Protein AF-A0A0W8CLT5-F1 (afdb_monomer)

Solvent-accessible surface area (backbone atoms only — not comparable to full-atom values): 17948 Å² total; per-residue (Å²): 133,85,83,78,77,94,71,88,62,72,90,51,46,68,54,55,52,51,50,53,52,49,51,52,48,50,53,49,52,50,53,49,50,51,52,64,56,44,54,63,52,51,56,50,49,54,52,50,51,54,52,50,53,52,51,52,51,53,52,53,51,52,52,52,49,52,54,52,50,54,55,49,52,54,52,51,50,55,51,52,52,54,51,48,55,52,49,54,52,50,53,50,51,50,52,52,51,52,52,52,51,51,55,51,47,56,50,49,56,53,50,52,56,47,52,54,52,52,49,52,53,49,52,53,52,51,51,53,49,53,50,51,54,50,53,50,50,55,50,50,52,36,57,75,69,68,62,75,55,54,74,66,60,46,50,49,54,50,52,51,50,52,52,49,52,52,49,52,52,26,53,51,38,42,54,51,32,34,65,70,71,68,48,53,72,66,59,53,50,49,51,54,52,17,57,73,65,75,72,50,69,69,83,78,68,77,61,54,73,65,57,46,53,36,53,53,48,43,48,73,74,53,56,92,57,79,51,68,64,62,46,44,44,52,53,21,48,39,34,50,49,57,65,64,76,49,83,85,77,86,81,82,90,82,89,83,86,90,80,86,85,77,79,90,75,81,81,78,83,85,82,86,80,87,81,85,78,80,79,77,85,88,83,89,82,91,87,86,82,86,85,76,85,79,88,74,90,130

Mean predicted aligned error: 20.51 Å

Organism: Phytophthora nicotianae (NCBI:txid4792)

Sequence (298 aa):
MAVQPLSDTLPDLPHAVGELTAQLKISREEAAAAKRLLVPVQLRVESLETLLNKSTAEVNELQAEIKRLKSANVRIGSLLEKSKESMDVQTENLRLAMNYAEQKHDIIDALDKQIEKEREVFKTTVSANTENTRKLHDLLLKATQGTWVDADTAALIADLKDSNLRLLRTNRALRGFVSFAGMDPNTLALAIQGLRAAEVDLSSLGLDQDTFLALQRFQQEAGDQEDPFALAEALAKTAQQVQSSTPKRSRHGSDDGNSEDSSEEKAPVPSGRGPRYQCSDDFFPRGSPRLRIVSSGW

Foldseek 3Di:
DDPDDPPDCVVCVVVVVVVVVVVVVVVVVVVVVVVVVVVVVVVVVVVVVVVVVVVVVVVVVVVVVVVVVVVVVVVVVVVVVVVVVVVVVVVVVVVVVVVVVVVVVVVVVVVVVVVVVVVVVVVVVVVVVVVVVVVVVVVVVCVVVVVPQPPVSVVVVVVVVVLVVLVVLLVVLVVVLCVVQVPDPVLVVVLLVCLQVVNDDLVVSPGDPLLSVLSVVLSVVCPPPPDPSVNSVSVSVSSVCSVPVDDDDDDDDDDDDPDDDDDPDDDDDDDDDDDDDDDDDDDDDDDDDDDDDDDDDD

Secondary structure (DSSP, 8-state):
-------SSTTTHHHHHHHHHHHHHHHHHHHHHHHHHHHHHHHHHHHHHHHHHHHHHHHHHHHHHHHHHHHHHHHHHHHHHHHHHHHHHHHHHHHHHHHHHHHHHHHHHHHHHHHHHHHHHHHHHHHHHHHHHHHHHHHHHHHHTT--S-HHHHHHHHHHHHHHHHHHHHHHHHHHHHHHHT--HHHHHHHHHHHHHT-S-GGGG---HHHHHHHHHHHHHSTT---HHHHHHHHHHHHHHHHHSS--------------------PPP-----------S-----------------

Structure (mmCIF, N/CA/C/O backbone):
data_AF-A0A0W8CLT5-F1
#
_entry.id   AF-A0A0W8CLT5-F1
#
loop_
_atom_site.group_PDB
_atom_site.id
_atom_site.type_symbol
_atom_site.label_atom_id
_atom_site.label_alt_id
_atom_site.label_comp_id
_atom_site.label_asym_id
_atom_site.label_entity_id
_atom_site.label_seq_id
_atom_site.pdbx_PDB_ins_code
_atom_site.Cartn_x
_atom_site.Cartn_y
_atom_site.Cartn_z
_atom_site.occupancy
_atom_site.B_iso_or_equiv
_atom_site.auth_seq_id
_atom_site.auth_comp_id
_atom_site.auth_asym_id
_atom_site.auth_atom_id
_atom_site.pdbx_PDB_model_num
ATOM 1 N N . MET A 1 1 ? -77.773 -38.566 129.757 1.00 38.84 1 MET A N 1
ATOM 2 C CA . MET A 1 1 ? -76.480 -38.668 129.055 1.00 38.84 1 MET A CA 1
ATOM 3 C C . MET A 1 1 ? -76.233 -37.362 128.325 1.00 38.84 1 MET A C 1
ATOM 5 O O . MET A 1 1 ? -77.119 -36.898 127.626 1.00 38.84 1 MET A O 1
ATOM 9 N N . ALA A 1 2 ? -75.077 -36.777 128.634 1.00 44.53 2 ALA A N 1
ATOM 10 C CA . ALA A 1 2 ? -74.400 -35.602 128.088 1.00 44.53 2 ALA A CA 1
ATOM 11 C C . ALA A 1 2 ? -75.062 -34.853 126.913 1.00 44.53 2 ALA A C 1
ATOM 13 O O . ALA A 1 2 ? -74.819 -35.149 125.748 1.00 44.53 2 ALA A O 1
ATOM 14 N N . VAL A 1 3 ? -75.802 -33.798 127.254 1.00 43.38 3 VAL A N 1
ATOM 15 C CA . VAL A 1 3 ? -75.926 -32.605 126.411 1.00 43.38 3 VAL A CA 1
ATOM 16 C C . VAL A 1 3 ? -74.605 -31.851 126.571 1.00 43.38 3 VAL A C 1
ATOM 18 O O . VAL A 1 3 ? -74.349 -31.289 127.633 1.00 43.38 3 VAL A O 1
ATOM 21 N N . GLN A 1 4 ? -73.726 -31.921 125.570 1.00 44.50 4 GLN A N 1
ATOM 22 C CA . GLN A 1 4 ? -72.541 -31.064 125.508 1.00 44.50 4 GLN A CA 1
ATOM 23 C C . GLN A 1 4 ? -73.000 -29.633 125.200 1.00 44.50 4 GLN A C 1
ATOM 25 O O . GLN A 1 4 ? -73.647 -29.424 124.170 1.00 44.50 4 GLN A O 1
ATOM 30 N N . PRO A 1 5 ? -72.705 -28.645 126.059 1.00 45.09 5 PRO A N 1
ATOM 31 C CA . PRO A 1 5 ? -73.000 -27.263 125.743 1.00 45.09 5 PRO A CA 1
ATOM 32 C C . PRO A 1 5 ? -71.960 -26.769 124.730 1.00 45.09 5 PRO A C 1
ATOM 34 O O . PRO A 1 5 ? -70.759 -26.777 124.987 1.00 45.09 5 PRO A O 1
ATOM 37 N N . LEU A 1 6 ? -72.424 -26.324 123.563 1.00 49.97 6 LEU A N 1
ATOM 38 C CA . LEU A 1 6 ? -71.680 -25.427 122.678 1.00 49.97 6 LEU A CA 1
ATOM 39 C C . LEU A 1 6 ? -71.522 -24.084 123.409 1.00 49.97 6 LEU A C 1
ATOM 41 O O . LEU A 1 6 ? -72.338 -23.182 123.226 1.00 49.97 6 LEU A O 1
ATOM 45 N N . SER A 1 7 ? -70.571 -23.961 124.336 1.00 50.84 7 SER A N 1
ATOM 46 C CA . SER A 1 7 ? -70.452 -22.737 125.149 1.00 50.84 7 SER A CA 1
ATOM 47 C C . SER A 1 7 ? -69.037 -22.326 125.553 1.00 50.84 7 SER A C 1
ATOM 49 O O . SER A 1 7 ? -68.920 -21.496 126.440 1.00 50.84 7 SER A O 1
ATOM 51 N N . ASP A 1 8 ? -67.988 -22.770 124.851 1.00 46.38 8 ASP A N 1
ATOM 52 C CA . ASP A 1 8 ? -66.608 -22.342 125.168 1.00 46.38 8 ASP A CA 1
ATOM 53 C C . ASP A 1 8 ? -65.879 -21.573 124.040 1.00 46.38 8 ASP A C 1
ATOM 55 O O . ASP A 1 8 ? -64.691 -21.302 124.151 1.00 46.38 8 ASP A O 1
ATOM 59 N N . THR A 1 9 ? -66.566 -21.142 122.972 1.00 52.22 9 THR A N 1
ATOM 60 C CA . THR A 1 9 ? -65.990 -20.246 121.930 1.00 52.22 9 THR A CA 1
ATOM 61 C C . THR A 1 9 ? -66.778 -18.951 121.694 1.00 52.22 9 THR A C 1
ATOM 63 O O . THR A 1 9 ? -66.475 -18.184 120.782 1.00 52.22 9 THR A O 1
ATOM 66 N N . LEU A 1 10 ? -67.787 -18.662 122.521 1.00 52.16 10 LEU A N 1
ATOM 67 C CA . LEU A 1 10 ? -68.629 -17.465 122.388 1.00 52.16 10 LEU A CA 1
ATOM 68 C C . LEU A 1 10 ? -68.035 -16.149 122.945 1.00 52.16 10 LEU A C 1
ATOM 70 O O . LEU A 1 10 ? -68.394 -15.105 122.398 1.00 52.16 10 LEU A O 1
ATOM 74 N N . PRO A 1 11 ? -67.123 -16.128 123.942 1.00 54.78 11 PRO A N 1
ATOM 75 C CA . PRO A 1 11 ? -66.469 -14.882 124.362 1.00 54.78 11 PRO A CA 1
ATOM 76 C C . PRO A 1 11 ? -65.419 -14.361 123.362 1.00 54.78 11 PRO A C 1
ATOM 78 O O . PRO A 1 11 ? -65.174 -13.159 123.323 1.00 54.78 11 PRO A O 1
ATOM 81 N N . ASP A 1 12 ? -64.840 -15.242 122.535 1.00 57.06 12 ASP A N 1
ATOM 82 C CA . ASP A 1 12 ? -63.721 -14.939 121.617 1.00 57.06 12 ASP A CA 1
ATOM 83 C C . ASP A 1 12 ? -64.140 -14.717 120.153 1.00 57.06 12 ASP A C 1
ATOM 85 O O . ASP A 1 12 ? -63.357 -14.245 119.325 1.00 57.06 12 ASP A O 1
ATOM 89 N N . LEU A 1 13 ? -65.400 -15.004 119.817 1.00 67.00 13 LEU A N 1
ATOM 90 C CA . LEU A 1 13 ? -65.959 -14.803 118.478 1.00 67.00 13 LEU A CA 1
ATOM 91 C C . LEU A 1 13 ? -65.837 -13.349 117.961 1.00 67.00 13 LEU A C 1
ATOM 93 O O . LEU A 1 13 ? -65.496 -13.171 116.788 1.00 67.00 13 LEU A O 1
ATOM 97 N N . PRO A 1 14 ? -66.049 -12.295 118.781 1.00 74.50 14 PRO A N 1
ATOM 98 C CA . PRO A 1 14 ? -65.841 -10.915 118.339 1.00 74.50 14 PRO A CA 1
ATOM 99 C C . PRO A 1 14 ? -64.377 -10.629 117.980 1.00 74.50 14 PRO A C 1
ATOM 101 O O . PRO A 1 14 ? -64.109 -9.841 117.072 1.00 74.50 14 PRO A O 1
ATOM 104 N N . HIS A 1 15 ? -63.433 -11.282 118.667 1.00 75.19 15 HIS A N 1
ATOM 105 C CA . HIS A 1 15 ? -62.001 -11.109 118.442 1.00 75.19 15 HIS A CA 1
ATOM 106 C C . HIS A 1 15 ? -61.561 -11.799 117.142 1.00 75.19 15 HIS A C 1
ATOM 108 O O . HIS A 1 15 ? -60.958 -11.155 116.285 1.00 75.19 15 HIS A O 1
ATOM 114 N N . ALA A 1 16 ? -61.983 -13.050 116.924 1.00 77.56 16 ALA A N 1
ATOM 115 C CA . ALA A 1 16 ? -61.702 -13.806 115.700 1.00 77.56 16 ALA A CA 1
ATOM 116 C C . ALA A 1 16 ? -62.319 -13.168 114.437 1.00 77.56 16 ALA A C 1
ATOM 118 O O . ALA A 1 16 ? -61.687 -13.128 113.380 1.00 77.56 16 ALA A O 1
ATOM 119 N N . VAL A 1 17 ? -63.539 -12.620 114.528 1.00 81.19 17 VAL A N 1
ATOM 120 C CA . VAL A 1 17 ? -64.164 -11.869 113.421 1.00 81.19 17 VAL A CA 1
ATOM 121 C C . VAL A 1 17 ? -63.414 -10.560 113.151 1.00 81.19 17 VAL A C 1
ATOM 123 O O . VAL A 1 17 ? -63.219 -10.200 111.988 1.00 81.19 17 VAL A O 1
ATOM 126 N N . GLY A 1 18 ? -62.954 -9.862 114.194 1.00 82.19 18 GLY A N 1
ATOM 127 C CA . GLY A 1 18 ? -62.111 -8.670 114.061 1.00 82.19 18 GLY A CA 1
ATOM 128 C C . GLY A 1 18 ? -60.779 -8.964 113.363 1.00 82.19 18 GLY A C 1
ATOM 129 O O . GLY A 1 18 ? -60.379 -8.226 112.460 1.00 82.19 18 GLY A O 1
ATOM 130 N N . GLU A 1 19 ? -60.139 -10.079 113.710 1.00 83.94 19 GLU A N 1
ATOM 131 C CA . GLU A 1 19 ? -58.877 -10.526 113.118 1.00 83.94 19 GLU A CA 1
ATOM 132 C C . GLU A 1 19 ? -59.037 -10.968 111.655 1.00 83.94 19 GLU A C 1
ATOM 134 O O . GLU A 1 19 ? -58.302 -10.494 110.788 1.00 83.94 19 GLU A O 1
ATOM 139 N N . LEU A 1 20 ? -60.055 -11.775 111.334 1.00 85.25 20 LEU A N 1
ATOM 140 C CA . LEU A 1 20 ? -60.381 -12.141 109.948 1.00 85.25 20 LEU A CA 1
ATOM 141 C C . LEU A 1 20 ? -60.735 -10.914 109.097 1.00 85.25 20 LEU A C 1
ATOM 143 O O . LEU A 1 20 ? -60.366 -10.840 107.924 1.00 85.25 20 LEU A O 1
ATOM 147 N N . THR A 1 21 ? -61.405 -9.918 109.680 1.00 86.12 21 THR A N 1
ATOM 148 C CA . THR A 1 21 ? -61.707 -8.650 108.998 1.00 86.12 21 THR A CA 1
ATOM 149 C C . THR A 1 21 ? -60.432 -7.848 108.724 1.00 86.12 21 THR A C 1
ATOM 151 O O . THR A 1 21 ? -60.290 -7.274 107.641 1.00 86.12 21 THR A O 1
ATOM 154 N N . ALA A 1 22 ? -59.480 -7.833 109.661 1.00 86.25 22 ALA A N 1
ATOM 155 C CA . ALA A 1 22 ? -58.175 -7.209 109.467 1.00 86.25 22 ALA A CA 1
ATOM 156 C C . ALA A 1 22 ? -57.346 -7.937 108.395 1.00 86.25 22 ALA A C 1
ATOM 158 O O . ALA A 1 22 ? -56.808 -7.278 107.507 1.00 86.25 22 ALA A O 1
ATOM 159 N N . GLN A 1 23 ? -57.314 -9.273 108.399 1.00 87.69 23 GLN A N 1
ATOM 160 C CA . GLN A 1 23 ? -56.639 -10.078 107.372 1.00 87.69 23 GLN A CA 1
ATOM 161 C C . GLN A 1 23 ? -57.263 -9.888 105.986 1.00 87.69 23 GLN A C 1
ATOM 163 O O . GLN A 1 23 ? -56.543 -9.716 105.005 1.00 87.69 23 GLN A O 1
ATOM 168 N N . LEU A 1 24 ? -58.596 -9.838 105.888 1.00 89.88 24 LEU A N 1
ATOM 169 C CA . LEU A 1 24 ? -59.293 -9.535 104.634 1.00 89.88 24 LEU A CA 1
ATOM 170 C C . LEU A 1 24 ? -58.940 -8.128 104.127 1.00 89.88 24 LEU A C 1
ATOM 172 O O . LEU A 1 24 ? -58.798 -7.916 102.922 1.00 89.88 24 LEU A O 1
ATOM 176 N N . LYS A 1 25 ? -58.798 -7.158 105.038 1.00 91.06 25 LYS A N 1
ATOM 177 C CA . LYS A 1 25 ? -58.403 -5.786 104.705 1.00 91.06 25 LYS A CA 1
ATOM 178 C C . LYS A 1 25 ? -56.952 -5.726 104.223 1.00 91.06 25 LYS A C 1
ATOM 180 O O . LYS A 1 25 ? -56.718 -5.136 103.176 1.00 91.06 25 LYS A O 1
ATOM 185 N N . ILE A 1 26 ? -56.026 -6.397 104.911 1.00 90.50 26 ILE A N 1
ATOM 186 C CA . ILE A 1 26 ? -54.617 -6.527 104.505 1.00 90.50 26 ILE A CA 1
ATOM 187 C C . ILE A 1 26 ? -54.517 -7.218 103.142 1.00 90.50 26 ILE A C 1
ATOM 189 O O . ILE A 1 26 ? -53.929 -6.656 102.230 1.00 90.50 26 ILE A O 1
ATOM 193 N N . SER A 1 27 ? -55.188 -8.356 102.948 1.00 87.69 27 SER A N 1
ATOM 194 C CA . SER A 1 27 ? -55.213 -9.080 101.671 1.00 87.69 27 SER A CA 1
ATOM 195 C C . SER A 1 27 ? -55.792 -8.236 100.526 1.00 87.69 27 SER A C 1
ATOM 197 O O . SER A 1 27 ? -55.284 -8.271 99.404 1.00 87.69 27 SER A O 1
ATOM 199 N N . ARG A 1 28 ? -56.824 -7.419 100.785 1.00 90.44 28 ARG A N 1
ATOM 200 C CA . ARG A 1 28 ? -57.342 -6.454 99.799 1.00 90.44 28 ARG A CA 1
ATOM 201 C C . ARG A 1 28 ? -56.341 -5.350 99.479 1.00 90.44 28 ARG A C 1
ATOM 203 O O . ARG A 1 28 ? -56.213 -4.993 98.309 1.00 90.44 28 ARG A O 1
ATOM 210 N N . GLU A 1 29 ? -55.666 -4.810 100.487 1.00 89.88 29 GLU A N 1
ATOM 211 C CA . GLU A 1 29 ? -54.642 -3.774 100.328 1.00 89.88 29 GLU A CA 1
ATOM 212 C C . GLU A 1 29 ? -53.430 -4.323 99.553 1.00 89.88 29 GLU A C 1
ATOM 214 O O . GLU A 1 29 ? -52.953 -3.680 98.621 1.00 89.88 29 GLU A O 1
ATOM 219 N N . GLU A 1 30 ? -52.997 -5.551 99.850 1.00 89.19 30 GLU A N 1
ATOM 220 C CA . GLU A 1 30 ? -51.943 -6.288 99.143 1.00 89.19 30 GLU A CA 1
ATOM 221 C C . GLU A 1 30 ? -52.338 -6.597 97.696 1.00 89.19 30 GLU A C 1
ATOM 223 O O . GLU A 1 30 ? -51.559 -6.353 96.776 1.00 89.19 30 GLU A O 1
ATOM 228 N N . ALA A 1 31 ? -53.570 -7.052 97.454 1.00 89.69 31 ALA A N 1
ATOM 229 C CA . ALA A 1 31 ? -54.083 -7.262 96.102 1.00 89.69 31 ALA A CA 1
ATOM 230 C C . ALA A 1 31 ? -54.182 -5.941 95.317 1.00 89.69 31 ALA A C 1
ATOM 232 O O . ALA A 1 31 ? -53.921 -5.908 94.111 1.00 89.69 31 ALA A O 1
ATOM 233 N N . ALA A 1 32 ? -54.532 -4.835 95.979 1.00 90.25 32 ALA A N 1
ATOM 234 C CA . ALA A 1 32 ? -54.525 -3.506 95.376 1.00 90.25 32 ALA A CA 1
ATOM 235 C C . ALA A 1 32 ? -53.093 -3.017 95.091 1.00 90.25 32 ALA A C 1
ATOM 237 O O . ALA A 1 32 ? -52.850 -2.449 94.025 1.00 90.25 32 ALA A O 1
ATOM 238 N N . ALA A 1 33 ? -52.136 -3.278 95.984 1.00 90.00 33 ALA A N 1
ATOM 239 C CA . ALA A 1 33 ? -50.720 -2.974 95.788 1.00 90.00 33 ALA A CA 1
ATOM 240 C C . ALA A 1 33 ? -50.112 -3.794 94.636 1.00 90.00 33 ALA A C 1
ATOM 242 O O . ALA A 1 33 ? -49.433 -3.231 93.778 1.00 90.00 33 ALA A O 1
ATOM 243 N N . ALA A 1 34 ? -50.436 -5.085 94.537 1.00 90.56 34 ALA A N 1
ATOM 244 C CA . ALA A 1 34 ? -50.029 -5.948 93.430 1.00 90.56 34 ALA A CA 1
ATOM 245 C C . ALA A 1 34 ? -50.596 -5.458 92.087 1.00 90.56 34 ALA A C 1
ATOM 247 O O . ALA A 1 34 ? -49.866 -5.371 91.100 1.00 90.56 34 ALA A O 1
ATOM 248 N N . LYS A 1 35 ? -51.871 -5.044 92.047 1.00 91.88 35 LYS A N 1
ATOM 249 C CA . LYS A 1 35 ? -52.471 -4.425 90.851 1.00 91.88 35 LYS A CA 1
ATOM 250 C C . LYS A 1 35 ? -51.790 -3.108 90.473 1.00 91.88 35 LYS A C 1
ATOM 252 O O . LYS A 1 35 ? -51.552 -2.873 89.291 1.00 91.88 35 LYS A O 1
ATOM 257 N N . ARG A 1 36 ? -51.441 -2.267 91.455 1.00 91.88 36 ARG A N 1
ATOM 258 C CA . ARG A 1 36 ? -50.682 -1.024 91.221 1.00 91.88 36 ARG A CA 1
ATOM 259 C C . ARG A 1 36 ? -49.287 -1.297 90.651 1.00 91.88 36 ARG A C 1
ATOM 261 O O . ARG A 1 36 ? -48.831 -0.518 89.823 1.00 91.88 36 ARG A O 1
ATOM 268 N N . LEU A 1 37 ? -48.638 -2.395 91.043 1.00 92.44 37 LEU A N 1
ATOM 269 C CA . LEU A 1 37 ? -47.343 -2.820 90.495 1.00 92.44 37 LEU A CA 1
ATOM 270 C C . LEU A 1 37 ? -47.450 -3.465 89.103 1.00 92.44 37 LEU A C 1
ATOM 272 O O . LEU A 1 37 ? -46.515 -3.351 88.313 1.00 92.44 37 LEU A O 1
ATOM 276 N N . LEU A 1 38 ? -48.576 -4.104 88.777 1.00 95.19 38 LEU A N 1
ATOM 277 C CA . LEU A 1 38 ? -48.789 -4.768 87.487 1.00 95.19 38 LEU A CA 1
ATOM 278 C C . LEU A 1 38 ? -48.925 -3.776 86.319 1.00 95.19 38 LEU A C 1
ATOM 280 O O . LEU A 1 38 ? -48.373 -4.017 85.250 1.00 95.19 38 LEU A O 1
ATOM 284 N N . VAL A 1 39 ? -49.613 -2.645 86.517 1.00 94.31 39 VAL A N 1
ATOM 285 C CA . VAL A 1 39 ? -49.875 -1.662 85.443 1.00 94.31 39 VAL A CA 1
ATOM 286 C C . VAL A 1 39 ? -48.583 -1.108 84.802 1.00 94.31 39 VAL A C 1
ATOM 288 O O . VAL A 1 39 ? -48.477 -1.143 83.576 1.00 94.31 39 VAL A O 1
ATOM 291 N N . PRO A 1 40 ? -47.559 -0.662 85.562 1.00 93.06 40 PRO A N 1
ATOM 292 C CA . PRO A 1 40 ? -46.277 -0.243 84.988 1.00 93.06 40 PRO A CA 1
ATOM 293 C C . PRO A 1 40 ? -45.534 -1.358 84.244 1.00 93.06 40 PRO A C 1
ATOM 295 O O . PRO A 1 40 ? -44.849 -1.093 83.257 1.00 93.06 40 PRO A O 1
ATOM 298 N N . VAL A 1 41 ? -45.651 -2.606 84.713 1.00 95.25 41 VAL A N 1
ATOM 299 C CA . VAL A 1 41 ? -45.041 -3.765 84.047 1.00 95.25 41 VAL A CA 1
ATOM 300 C C . VAL A 1 41 ? -45.714 -4.010 82.699 1.00 95.25 41 VAL A C 1
ATOM 302 O O . VAL A 1 41 ? -45.006 -4.183 81.712 1.00 95.25 41 VAL A O 1
ATOM 305 N N . GLN A 1 42 ? -47.047 -3.942 82.641 1.00 95.81 42 GLN A N 1
ATOM 306 C CA . GLN A 1 42 ? -47.828 -4.102 81.413 1.00 95.81 42 GLN A CA 1
ATOM 307 C C . GLN A 1 42 ? -47.419 -3.076 80.344 1.00 95.81 42 GLN A C 1
ATOM 309 O O . GLN A 1 42 ? -47.044 -3.455 79.239 1.00 95.81 42 GLN A O 1
ATOM 314 N N . LEU A 1 43 ? -47.374 -1.787 80.705 1.00 95.19 43 LEU A N 1
ATOM 315 C CA . LEU A 1 43 ? -46.965 -0.711 79.791 1.00 95.19 43 LEU A CA 1
ATOM 316 C C . LEU A 1 43 ? -45.524 -0.884 79.293 1.00 95.19 43 LEU A C 1
ATOM 318 O O . LEU A 1 43 ? -45.203 -0.560 78.148 1.00 95.19 43 LEU A O 1
ATOM 322 N N . ARG A 1 44 ? -44.631 -1.398 80.149 1.00 96.50 44 ARG A N 1
ATOM 323 C CA . ARG A 1 44 ? -43.247 -1.679 79.759 1.00 96.50 44 ARG A CA 1
ATOM 324 C C . ARG A 1 44 ? -43.157 -2.859 78.793 1.00 96.50 44 ARG A C 1
ATOM 326 O O . ARG A 1 44 ? -42.347 -2.796 77.875 1.00 96.50 44 ARG A O 1
ATOM 333 N N . VAL A 1 45 ? -43.969 -3.900 78.979 1.00 96.75 45 VAL A N 1
ATOM 334 C CA . VAL A 1 45 ? -44.062 -5.030 78.040 1.00 96.75 45 VAL A CA 1
ATOM 335 C C . VAL A 1 45 ? -44.574 -4.548 76.686 1.00 96.75 45 VAL A C 1
ATOM 337 O O . VAL A 1 45 ? -43.894 -4.774 75.693 1.00 96.75 45 VAL A O 1
ATOM 340 N N . GLU A 1 46 ? -45.673 -3.792 76.649 1.00 96.38 46 GLU A N 1
ATOM 341 C CA . GLU A 1 46 ? -46.225 -3.231 75.405 1.00 96.38 46 GLU A CA 1
ATOM 342 C C . GLU A 1 46 ? -45.195 -2.355 74.669 1.00 96.38 46 GLU A C 1
ATOM 344 O O . GLU A 1 46 ? -44.981 -2.497 73.466 1.00 96.38 46 GLU A O 1
ATOM 349 N N . SER A 1 47 ? -44.479 -1.488 75.393 1.00 96.81 47 SER A N 1
ATOM 350 C CA . SER A 1 47 ? -43.404 -0.670 74.817 1.00 96.81 47 SER A CA 1
ATOM 351 C C . SER A 1 47 ? -42.277 -1.525 74.220 1.00 96.81 47 SER A C 1
ATOM 353 O O . SER A 1 47 ? -41.863 -1.305 73.079 1.00 96.81 47 SER A O 1
ATOM 355 N N . LEU A 1 48 ? -41.813 -2.552 74.937 1.00 97.31 48 LEU A N 1
ATOM 356 C CA . LEU A 1 48 ? -40.780 -3.462 74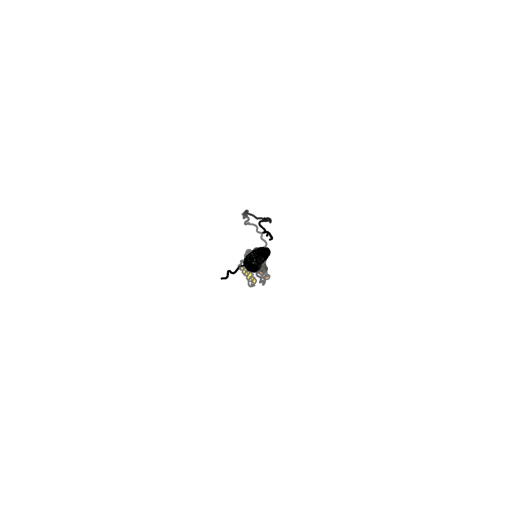.436 1.00 97.31 48 LEU A CA 1
ATOM 357 C C . LEU A 1 48 ? -41.258 -4.286 73.234 1.00 97.31 48 LEU A C 1
ATOM 359 O O . LEU A 1 48 ? -40.486 -4.478 72.298 1.00 97.31 48 LEU A O 1
ATOM 363 N N . GLU A 1 49 ? -42.517 -4.720 73.215 1.00 97.12 49 GLU A N 1
ATOM 364 C CA . GLU A 1 49 ? -43.120 -5.406 72.069 1.00 97.12 49 GLU A CA 1
ATOM 365 C C . GLU A 1 49 ? -43.150 -4.503 70.832 1.00 97.12 49 GLU A C 1
ATOM 367 O O . GLU A 1 49 ? -42.772 -4.937 69.742 1.00 97.12 49 GLU A O 1
ATOM 372 N N . THR A 1 50 ? -43.516 -3.224 70.979 1.00 96.88 50 THR A N 1
ATOM 373 C CA . THR A 1 50 ? -43.482 -2.280 69.846 1.00 96.88 50 THR A CA 1
ATOM 374 C C . THR A 1 50 ? -42.065 -2.072 69.307 1.00 96.88 50 THR A C 1
ATOM 376 O O . THR A 1 50 ? -41.869 -2.071 68.089 1.00 96.88 50 THR A O 1
ATOM 379 N N . LEU A 1 51 ? -41.063 -1.961 70.188 1.00 97.75 51 LEU A N 1
ATOM 380 C CA . LEU A 1 51 ? -39.656 -1.849 69.795 1.00 97.75 51 LEU A CA 1
ATOM 381 C C . LEU A 1 51 ? -39.153 -3.120 69.105 1.00 97.75 51 LEU A C 1
ATOM 383 O O . LEU A 1 51 ? -38.475 -3.028 68.081 1.00 97.75 51 LEU A O 1
ATOM 387 N N . LEU A 1 52 ? -39.515 -4.296 69.622 1.00 97.88 52 LEU A N 1
ATOM 388 C CA . LEU A 1 52 ? -39.169 -5.584 69.028 1.00 97.88 52 LEU A CA 1
ATOM 389 C C . LEU A 1 52 ? -39.767 -5.724 67.624 1.00 97.88 52 LEU A C 1
ATOM 391 O O . LEU A 1 52 ? -39.062 -6.111 66.691 1.00 97.88 52 LEU A O 1
ATOM 395 N N . ASN A 1 53 ? -41.040 -5.363 67.455 1.00 97.56 53 ASN A N 1
ATOM 396 C CA . ASN A 1 53 ? -41.719 -5.402 66.161 1.00 97.56 53 ASN A CA 1
ATOM 397 C C . ASN A 1 53 ? -41.053 -4.460 65.152 1.00 97.56 53 ASN A C 1
ATOM 399 O O . ASN A 1 53 ? -40.793 -4.858 64.015 1.00 97.56 53 ASN A O 1
ATOM 403 N N . LYS A 1 54 ? -40.713 -3.236 65.577 1.00 98.00 54 LYS A N 1
ATOM 404 C CA . LYS A 1 54 ? -40.002 -2.269 64.734 1.00 98.00 54 LYS A CA 1
ATOM 405 C C . LYS A 1 54 ? -38.619 -2.783 64.325 1.00 98.00 54 LYS A C 1
ATOM 407 O O . LYS A 1 54 ? -38.301 -2.788 63.140 1.00 98.00 54 LYS A O 1
ATOM 412 N N . SER A 1 55 ? -37.834 -3.277 65.281 1.00 97.75 55 SER A N 1
ATOM 413 C CA . SER A 1 55 ? -36.503 -3.833 65.009 1.00 97.75 55 SER A CA 1
ATOM 414 C C . SER A 1 55 ? -36.569 -5.049 64.078 1.00 97.75 55 SER A C 1
ATOM 416 O O . SER A 1 55 ? -35.763 -5.170 63.159 1.00 97.75 55 SER A O 1
ATOM 418 N N . THR A 1 56 ? -37.573 -5.913 64.243 1.00 98.25 56 THR A N 1
ATOM 419 C CA . THR A 1 56 ? -37.791 -7.070 63.360 1.00 98.25 56 THR A CA 1
ATOM 420 C C . THR A 1 56 ? -38.109 -6.633 61.927 1.00 98.25 56 THR A C 1
ATOM 422 O O . THR A 1 56 ? -37.600 -7.226 60.974 1.00 98.25 56 THR A O 1
ATOM 425 N N . ALA A 1 57 ? -38.914 -5.581 61.751 1.00 98.00 57 ALA A N 1
ATOM 426 C CA . ALA A 1 57 ? -39.202 -5.019 60.433 1.00 98.00 57 ALA A CA 1
ATOM 427 C C . ALA A 1 57 ? -37.941 -4.440 59.763 1.00 98.00 57 ALA A C 1
ATOM 429 O O . ALA A 1 57 ? -37.674 -4.763 58.606 1.00 98.00 57 ALA A O 1
ATOM 430 N N . GLU A 1 58 ? -37.131 -3.672 60.501 1.00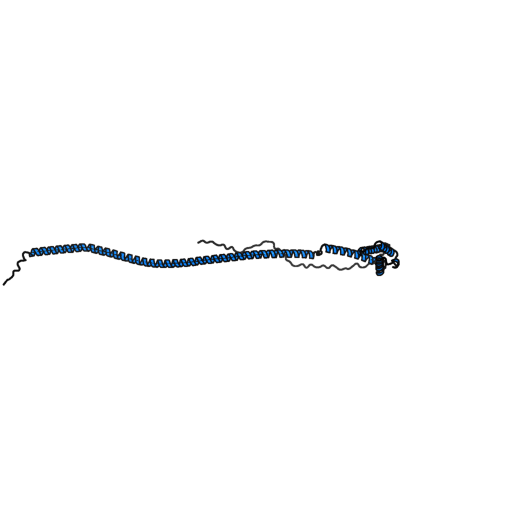 98.25 58 GLU A N 1
ATOM 431 C CA . GLU A 1 58 ? -35.862 -3.112 60.008 1.00 98.25 58 GLU A CA 1
ATOM 432 C C . GLU A 1 58 ? -34.873 -4.215 59.588 1.00 98.25 58 GLU A C 1
ATOM 434 O O . GLU A 1 58 ? -34.254 -4.131 58.527 1.00 98.25 58 GLU A O 1
ATOM 439 N N . VAL A 1 59 ? -34.761 -5.297 60.370 1.00 98.31 59 VAL A N 1
ATOM 440 C CA . VAL A 1 59 ? -33.919 -6.454 60.017 1.00 98.31 59 VAL A CA 1
ATOM 441 C C . VAL A 1 59 ? -34.383 -7.101 58.712 1.00 98.31 59 VAL A C 1
ATOM 443 O O . VAL A 1 59 ? -33.554 -7.415 57.857 1.00 98.31 59 VAL A O 1
ATOM 446 N N . ASN A 1 60 ? -35.693 -7.274 58.524 1.00 98.19 60 ASN A N 1
ATOM 447 C CA . ASN A 1 60 ? -36.241 -7.858 57.300 1.00 98.19 60 ASN A CA 1
ATOM 448 C C . ASN A 1 60 ? -35.978 -6.975 56.069 1.00 98.19 60 ASN A C 1
ATOM 450 O O . ASN A 1 60 ? -35.630 -7.495 55.005 1.00 98.19 60 ASN A O 1
ATOM 454 N N . GLU A 1 61 ? -36.100 -5.654 56.212 1.00 98.25 61 GLU A N 1
ATOM 455 C CA . GLU A 1 61 ? -35.798 -4.692 55.148 1.00 98.25 61 GLU A CA 1
ATOM 456 C C . GLU A 1 61 ? -34.311 -4.720 54.774 1.00 98.25 61 GLU A C 1
ATOM 458 O O . GLU A 1 61 ? -33.969 -4.899 53.601 1.00 98.25 61 GLU A O 1
ATOM 463 N N . LEU A 1 62 ? -33.415 -4.668 55.765 1.00 98.44 62 LEU A N 1
ATOM 464 C CA . LEU A 1 62 ? -31.972 -4.799 55.543 1.00 98.44 62 LEU A CA 1
ATOM 465 C C . LEU A 1 62 ? -31.620 -6.132 54.877 1.00 98.44 62 LEU A C 1
ATOM 467 O O . LEU A 1 62 ? -30.760 -6.192 53.997 1.00 98.44 62 LEU A O 1
ATOM 471 N N . GLN A 1 63 ? -32.298 -7.216 55.246 1.00 98.62 63 GLN A N 1
ATOM 472 C CA . GLN A 1 63 ? -32.067 -8.524 54.646 1.00 98.62 63 GLN A CA 1
ATOM 473 C C . GLN A 1 63 ? -32.533 -8.582 53.182 1.00 98.62 63 GLN A C 1
ATOM 475 O O . GLN A 1 63 ? -31.878 -9.230 52.356 1.00 98.62 63 GLN A O 1
ATOM 480 N N . ALA A 1 64 ? -33.628 -7.901 52.835 1.00 98.19 64 ALA A N 1
ATOM 481 C CA . ALA A 1 64 ? -34.067 -7.739 51.451 1.00 98.19 64 ALA A CA 1
ATOM 482 C C . ALA A 1 64 ? -33.065 -6.898 50.644 1.00 98.19 64 ALA A C 1
ATOM 484 O O . ALA A 1 64 ? -32.684 -7.288 49.535 1.00 98.19 64 ALA A O 1
ATOM 485 N N . GLU A 1 65 ? -32.559 -5.814 51.229 1.00 98.44 65 GLU A N 1
ATOM 486 C CA . GLU A 1 65 ? -31.572 -4.944 50.594 1.00 98.44 65 GLU A CA 1
ATOM 487 C C . GLU A 1 65 ? -30.235 -5.664 50.366 1.00 98.44 65 GLU A C 1
ATOM 489 O O . GLU A 1 65 ? -29.680 -5.608 49.271 1.00 98.44 65 GLU A O 1
ATOM 494 N N . ILE A 1 66 ? -29.761 -6.467 51.325 1.00 98.44 66 ILE A N 1
ATOM 495 C CA . ILE A 1 66 ? -28.571 -7.316 51.149 1.00 98.44 66 ILE A CA 1
ATOM 496 C C . ILE A 1 66 ? -28.752 -8.289 49.977 1.00 98.44 66 ILE A C 1
ATOM 498 O O . ILE A 1 66 ? -27.825 -8.487 49.188 1.00 98.44 66 ILE A O 1
ATOM 502 N N . LYS A 1 67 ? -29.931 -8.909 49.833 1.00 98.44 67 LYS A N 1
ATOM 503 C CA . LYS A 1 67 ? -30.217 -9.799 48.693 1.00 98.44 67 LYS A CA 1
ATOM 504 C C . LYS A 1 67 ? -30.181 -9.026 47.373 1.00 98.44 67 LYS A C 1
ATOM 506 O O . LYS A 1 67 ? -29.570 -9.496 46.409 1.00 98.44 67 LYS A O 1
ATOM 511 N N . ARG A 1 68 ? -30.775 -7.830 47.342 1.00 98.50 68 ARG A N 1
ATOM 512 C CA . ARG A 1 68 ? -30.764 -6.940 46.174 1.00 98.50 68 ARG A CA 1
ATOM 513 C C . ARG A 1 68 ? -29.334 -6.551 45.792 1.00 98.50 68 ARG A C 1
ATOM 515 O O . ARG A 1 68 ? -28.950 -6.754 44.640 1.00 98.50 68 ARG A O 1
ATOM 522 N N . LEU A 1 69 ? -28.526 -6.096 46.748 1.00 98.44 69 LEU A N 1
ATOM 523 C CA . LEU A 1 69 ? -27.126 -5.711 46.540 1.00 98.44 69 LEU A CA 1
ATOM 524 C C . LEU A 1 69 ? -26.261 -6.883 46.069 1.00 98.44 69 LEU A C 1
ATOM 526 O O . LEU A 1 69 ? -25.487 -6.728 45.127 1.00 98.44 69 LEU A O 1
ATOM 530 N N . LYS A 1 70 ? -26.437 -8.083 46.636 1.00 98.62 70 LYS A N 1
ATOM 531 C CA . LYS A 1 70 ? -25.750 -9.293 46.151 1.00 98.62 70 LYS A CA 1
ATOM 532 C C . LYS A 1 70 ? -26.066 -9.570 44.683 1.00 98.62 70 LYS A C 1
ATOM 534 O O . LYS A 1 70 ? -25.154 -9.830 43.903 1.00 98.62 70 LYS A O 1
ATOM 539 N N . SER A 1 71 ? -27.337 -9.471 44.289 1.00 98.25 71 SER A N 1
ATOM 540 C CA . SER A 1 71 ? -27.732 -9.667 42.889 1.00 98.25 71 SER A CA 1
ATOM 541 C C . SER A 1 71 ? -27.155 -8.593 41.957 1.00 98.25 71 SER A C 1
ATOM 543 O O . SER A 1 71 ? -26.723 -8.905 40.848 1.00 98.25 71 SER A O 1
ATOM 545 N N . ALA A 1 72 ? -27.087 -7.339 42.418 1.00 98.44 72 ALA A N 1
ATOM 546 C CA . ALA A 1 72 ? -26.488 -6.239 41.671 1.00 98.44 72 ALA A CA 1
ATOM 547 C C . ALA A 1 72 ? -24.978 -6.441 41.480 1.00 98.44 72 ALA A C 1
ATOM 549 O O . ALA A 1 72 ? -24.490 -6.285 40.364 1.00 98.44 72 ALA A O 1
ATOM 550 N N . ASN A 1 73 ? -24.258 -6.883 42.516 1.00 98.56 73 ASN A N 1
ATOM 551 C CA . ASN A 1 73 ? -22.826 -7.180 42.425 1.00 98.56 73 ASN A CA 1
ATOM 552 C C . ASN A 1 73 ? -22.518 -8.270 41.393 1.00 98.56 73 ASN A C 1
ATOM 554 O O . ASN A 1 73 ? -21.572 -8.125 40.624 1.00 98.56 73 ASN A O 1
ATOM 558 N N . VAL A 1 74 ? -23.334 -9.327 41.317 1.00 98.56 74 VAL A N 1
ATOM 559 C CA . VAL A 1 74 ? -23.175 -10.368 40.285 1.00 98.56 74 VAL A CA 1
ATOM 560 C C . VAL A 1 74 ? -23.360 -9.785 38.880 1.00 98.56 74 VAL A C 1
ATOM 562 O O . VAL A 1 74 ? -22.569 -10.073 37.981 1.00 98.56 74 VAL A O 1
ATOM 565 N N . ARG A 1 75 ? -24.370 -8.925 38.681 1.00 98.31 75 ARG A N 1
ATOM 566 C CA . ARG A 1 75 ? -24.604 -8.259 37.386 1.00 98.31 75 ARG A CA 1
ATOM 567 C C . ARG A 1 75 ? -23.449 -7.340 36.998 1.00 98.31 75 ARG A C 1
ATOM 569 O O . ARG A 1 75 ? -23.016 -7.378 35.852 1.00 98.31 75 ARG A O 1
ATOM 576 N N . ILE A 1 76 ? -22.945 -6.548 37.944 1.00 98.56 76 ILE A N 1
ATOM 577 C CA . ILE A 1 76 ? -21.792 -5.666 37.730 1.00 98.56 76 ILE A CA 1
ATOM 578 C C . ILE A 1 76 ? -20.557 -6.494 37.363 1.00 98.56 76 ILE A C 1
ATOM 580 O O . ILE A 1 76 ? -19.895 -6.171 36.384 1.00 98.56 76 ILE A O 1
ATOM 584 N N . GLY A 1 77 ? -20.293 -7.598 38.068 1.00 98.62 77 GLY A N 1
ATOM 585 C CA . GLY A 1 77 ? -19.189 -8.504 37.737 1.00 98.62 77 GLY A CA 1
ATOM 586 C C . GLY A 1 77 ? -19.274 -9.042 36.305 1.00 98.62 77 GLY A C 1
ATOM 587 O O . GLY A 1 77 ? -18.295 -8.986 35.569 1.00 98.62 77 GLY A O 1
ATOM 588 N N . SER A 1 78 ? -20.463 -9.472 35.867 1.00 98.38 78 SER A N 1
ATOM 589 C CA . SER A 1 78 ? -20.667 -9.921 34.481 1.00 98.38 78 SER A CA 1
ATOM 590 C C . SER A 1 78 ? -20.456 -8.807 33.448 1.00 98.38 78 SER A C 1
ATOM 592 O O . SER A 1 78 ? -19.925 -9.073 32.372 1.00 98.38 78 SER A O 1
ATOM 594 N N . LEU A 1 79 ? -20.859 -7.568 33.750 1.00 98.62 79 LEU A N 1
ATOM 595 C CA . LEU A 1 79 ? -20.622 -6.422 32.867 1.00 98.62 79 LEU A CA 1
ATOM 596 C C . LEU A 1 79 ? -19.134 -6.077 32.761 1.00 98.62 79 LEU A C 1
ATOM 598 O O . LEU A 1 79 ? -18.663 -5.782 31.666 1.00 98.62 79 LEU A O 1
ATOM 602 N N . LEU A 1 80 ? -18.401 -6.140 33.875 1.00 98.50 80 LEU A N 1
ATOM 603 C CA . LEU A 1 80 ? -16.959 -5.902 33.888 1.00 98.50 80 LEU A CA 1
ATOM 604 C C . LEU A 1 80 ? -16.208 -6.951 33.065 1.00 98.50 80 LEU A C 1
ATOM 606 O O . LEU A 1 80 ? -15.340 -6.576 32.283 1.00 98.50 80 LEU A O 1
ATOM 610 N N . GLU A 1 81 ? -16.580 -8.230 33.171 1.00 98.44 81 GLU A N 1
ATOM 611 C CA . GLU A 1 81 ? -15.953 -9.285 32.365 1.00 98.44 81 GLU A CA 1
ATOM 612 C C . GLU A 1 81 ? -16.193 -9.060 30.866 1.00 98.44 81 GLU A C 1
ATOM 614 O O . GLU A 1 81 ? -15.247 -9.034 30.086 1.00 98.44 81 GLU A O 1
ATOM 619 N N . LYS A 1 82 ? -17.434 -8.756 30.464 1.00 98.44 82 LYS A N 1
ATOM 620 C CA . LYS A 1 82 ? -17.751 -8.429 29.061 1.00 98.44 82 LYS A CA 1
ATOM 621 C C . LYS A 1 82 ? -17.001 -7.197 28.559 1.00 98.44 82 LYS A C 1
ATOM 623 O O . LYS A 1 82 ? -16.572 -7.154 27.409 1.00 98.44 82 LYS A O 1
ATOM 628 N N . SER A 1 83 ? -16.856 -6.178 29.406 1.00 98.44 83 SER A N 1
ATOM 629 C CA . SER A 1 83 ? -16.086 -4.981 29.064 1.00 98.44 83 SER A CA 1
ATOM 630 C C . SER A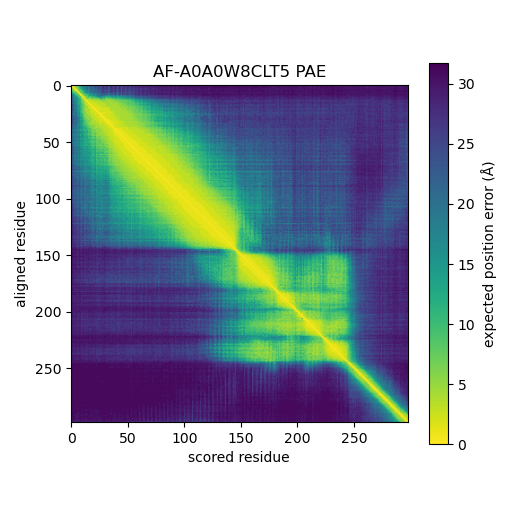 1 83 ? -14.616 -5.317 28.842 1.00 98.44 83 SER A C 1
ATOM 632 O O . SER A 1 83 ? -14.005 -4.779 27.923 1.00 98.44 83 SER A O 1
ATOM 634 N N . LYS A 1 84 ? -14.050 -6.197 29.667 1.00 98.50 84 LYS A N 1
ATOM 635 C CA . LYS A 1 84 ? -12.673 -6.664 29.534 1.00 98.50 84 LYS A CA 1
ATOM 636 C C . LYS A 1 84 ? -12.476 -7.449 28.237 1.00 98.50 84 LYS A C 1
ATOM 638 O O . LYS A 1 84 ? -11.615 -7.076 27.450 1.00 98.50 84 LYS A O 1
ATOM 643 N N . GLU A 1 85 ? -13.333 -8.431 27.963 1.00 98.31 85 GLU A N 1
ATOM 644 C CA . GLU A 1 85 ? -13.313 -9.196 26.706 1.00 98.31 85 GLU A CA 1
ATOM 645 C C . GLU A 1 85 ? -13.393 -8.271 25.479 1.00 98.31 85 GLU A C 1
ATOM 647 O O . GLU A 1 85 ? -12.637 -8.421 24.521 1.00 98.31 85 GLU A O 1
ATOM 652 N N . SER A 1 86 ? -14.272 -7.264 25.518 1.00 98.31 86 SER A N 1
ATOM 653 C CA . SER A 1 86 ? -14.396 -6.289 24.430 1.00 98.31 86 SER A CA 1
ATOM 654 C C . SER A 1 86 ? -13.140 -5.430 24.255 1.00 98.31 86 SER A C 1
ATOM 656 O O . SER A 1 86 ? -12.776 -5.124 23.118 1.00 98.31 86 SER A O 1
ATOM 658 N N . MET A 1 87 ? -12.489 -5.015 25.344 1.00 98.44 87 MET A N 1
ATOM 659 C CA . MET A 1 87 ? -11.236 -4.254 25.274 1.00 98.44 87 MET A CA 1
ATOM 660 C C . MET A 1 87 ? -10.088 -5.103 24.723 1.00 98.44 87 MET A C 1
ATOM 662 O O . MET A 1 87 ? -9.295 -4.600 23.926 1.00 98.44 87 MET A O 1
ATOM 666 N N . ASP A 1 88 ? -10.016 -6.381 25.093 1.00 98.50 88 ASP A N 1
ATOM 667 C CA . ASP A 1 88 ? -8.998 -7.304 24.585 1.00 98.50 88 ASP A CA 1
ATOM 668 C C . ASP A 1 88 ? -9.150 -7.488 23.064 1.00 98.50 88 ASP A C 1
ATOM 670 O O . ASP A 1 88 ? -8.181 -7.343 22.315 1.00 98.50 88 ASP A O 1
ATOM 674 N N . VAL A 1 89 ? -10.385 -7.681 22.579 1.00 98.56 89 VAL A N 1
ATOM 675 C CA . VAL A 1 89 ? -10.691 -7.735 21.136 1.00 98.56 89 VAL A CA 1
ATOM 676 C C . VAL A 1 89 ? -10.328 -6.423 20.433 1.00 98.56 89 VAL A C 1
ATOM 678 O O . VAL A 1 89 ? -9.752 -6.441 19.345 1.00 98.56 89 VAL A O 1
ATOM 681 N N . GLN A 1 90 ? -10.644 -5.273 21.033 1.00 98.50 90 GLN A N 1
ATOM 682 C CA . GLN A 1 90 ? -10.307 -3.970 20.455 1.00 98.50 90 GLN A CA 1
ATOM 683 C C . GLN A 1 90 ? -8.790 -3.759 20.358 1.00 98.50 90 GLN A C 1
ATOM 685 O O . GLN A 1 90 ? -8.305 -3.248 19.347 1.00 98.50 90 GLN A O 1
ATOM 690 N N . THR A 1 91 ? -8.048 -4.175 21.382 1.00 98.56 91 THR A N 1
ATOM 691 C CA . THR A 1 91 ? -6.583 -4.091 21.421 1.00 98.56 91 THR A CA 1
ATOM 692 C C . THR A 1 91 ? -5.964 -4.936 20.313 1.00 98.56 91 THR A C 1
ATOM 694 O O . THR A 1 91 ? -5.082 -4.469 19.592 1.00 98.56 91 THR A O 1
ATOM 697 N N . GLU A 1 92 ? -6.474 -6.150 20.114 1.00 98.25 92 GLU A N 1
ATOM 698 C CA . GLU A 1 92 ? -5.993 -7.036 19.058 1.00 98.25 92 GLU A CA 1
ATOM 699 C C . GLU A 1 92 ? -6.346 -6.516 17.657 1.00 98.25 92 GLU A C 1
ATOM 701 O O . GLU A 1 92 ? -5.499 -6.514 16.763 1.00 98.25 92 GLU A O 1
ATOM 706 N N . ASN A 1 93 ? -7.554 -5.978 17.466 1.00 98.56 93 ASN A N 1
ATOM 707 C CA . ASN A 1 93 ? -7.941 -5.337 16.207 1.00 98.56 93 ASN A CA 1
ATOM 708 C C . ASN A 1 93 ? -7.033 -4.148 15.866 1.00 98.56 93 ASN A C 1
ATOM 710 O O . ASN A 1 93 ? -6.640 -3.986 14.709 1.00 98.56 93 ASN A O 1
ATOM 714 N N . LEU A 1 94 ? -6.668 -3.333 16.862 1.00 98.56 94 LEU A N 1
ATOM 715 C CA . LEU A 1 94 ? -5.721 -2.237 16.673 1.00 98.56 94 LEU A CA 1
ATOM 716 C C . LEU A 1 94 ? -4.340 -2.767 16.269 1.00 98.56 94 LEU A C 1
ATOM 718 O O . LEU A 1 94 ? -3.750 -2.264 15.313 1.00 98.56 94 LEU A O 1
ATOM 722 N N . ARG A 1 95 ? -3.853 -3.817 16.939 1.00 98.62 95 ARG A N 1
ATOM 723 C CA . ARG A 1 95 ? -2.574 -4.466 16.616 1.00 98.62 95 ARG A CA 1
ATOM 724 C C . ARG A 1 95 ? -2.544 -4.973 15.171 1.00 98.62 95 ARG A C 1
ATOM 726 O O . ARG A 1 95 ? -1.574 -4.725 14.455 1.00 98.62 95 ARG A O 1
ATOM 733 N N . LEU A 1 96 ? -3.608 -5.644 14.728 1.00 98.62 96 LEU A N 1
ATOM 734 C CA . LEU A 1 96 ? -3.742 -6.138 13.354 1.00 98.62 96 LEU A CA 1
ATOM 735 C C . LEU A 1 96 ? -3.801 -4.992 12.336 1.00 98.62 96 LEU A C 1
ATOM 737 O O . LEU A 1 96 ? -3.137 -5.061 11.303 1.00 98.62 96 LEU A O 1
ATOM 741 N N . ALA A 1 97 ? -4.545 -3.923 12.631 1.00 98.56 97 ALA A N 1
ATOM 742 C CA . ALA A 1 97 ? -4.628 -2.752 11.760 1.00 98.56 97 ALA 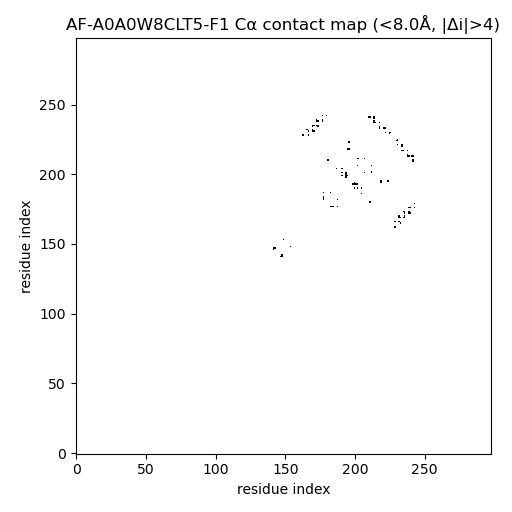A CA 1
ATOM 743 C C . ALA A 1 97 ? -3.270 -2.051 11.602 1.00 98.56 97 ALA A C 1
ATOM 745 O O . ALA A 1 97 ? -2.904 -1.667 10.490 1.00 98.56 97 ALA A O 1
ATOM 746 N N . MET A 1 98 ? -2.503 -1.928 12.689 1.00 98.38 98 MET A N 1
ATOM 747 C CA . MET A 1 98 ? -1.149 -1.368 12.656 1.00 98.38 98 MET A CA 1
ATOM 748 C C . MET A 1 98 ? -0.208 -2.222 11.804 1.00 98.38 98 MET A C 1
ATOM 750 O O . MET A 1 98 ? 0.474 -1.686 10.936 1.00 98.38 98 MET A O 1
ATOM 754 N N . ASN A 1 99 ? -0.219 -3.544 11.987 1.00 98.44 99 ASN A N 1
ATOM 755 C CA . ASN A 1 99 ? 0.626 -4.442 11.200 1.00 98.44 99 ASN A CA 1
ATOM 756 C C . ASN A 1 99 ? 0.251 -4.443 9.706 1.00 98.44 99 ASN A C 1
ATOM 758 O O . ASN A 1 99 ? 1.125 -4.453 8.842 1.00 98.44 99 ASN A O 1
ATOM 762 N N . TYR A 1 100 ? -1.043 -4.365 9.388 1.00 98.38 100 TYR A N 1
ATOM 763 C CA . TYR A 1 100 ? -1.500 -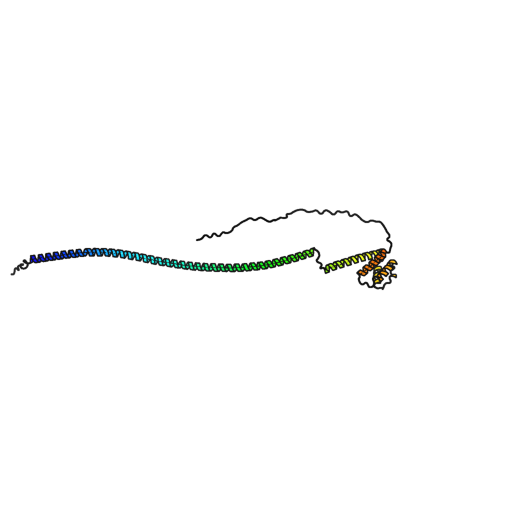4.209 8.009 1.00 98.38 100 TYR A CA 1
ATOM 764 C C . TYR A 1 100 ? -1.020 -2.889 7.391 1.00 98.38 100 TYR A C 1
ATOM 766 O O . TYR A 1 100 ? -0.576 -2.872 6.244 1.00 98.38 100 TYR A O 1
ATOM 774 N N . ALA A 1 101 ? -1.090 -1.783 8.138 1.00 98.56 101 ALA A N 1
ATOM 775 C CA . ALA A 1 101 ? -0.614 -0.484 7.672 1.00 98.56 101 ALA A CA 1
ATOM 776 C C . ALA A 1 101 ? 0.901 -0.486 7.410 1.00 98.56 101 ALA A C 1
ATOM 778 O O . ALA A 1 101 ? 1.332 0.010 6.371 1.00 98.56 101 ALA A O 1
ATOM 779 N N . GLU A 1 102 ? 1.685 -1.095 8.301 1.00 98.31 102 GLU A N 1
ATOM 780 C CA . GLU A 1 102 ? 3.132 -1.283 8.142 1.00 98.31 102 GLU A CA 1
ATOM 781 C C . GLU A 1 102 ? 3.453 -2.092 6.879 1.00 98.31 102 GLU A C 1
ATOM 783 O O . GLU A 1 102 ? 4.184 -1.621 6.011 1.00 98.31 102 GLU A O 1
ATOM 788 N N . GLN A 1 103 ? 2.788 -3.235 6.681 1.00 98.56 103 GLN A N 1
ATOM 789 C CA . GLN A 1 103 ? 2.956 -4.040 5.469 1.00 98.56 103 GLN A CA 1
ATOM 790 C C . GLN A 1 103 ? 2.614 -3.254 4.193 1.00 98.56 103 GLN A C 1
ATOM 792 O O . GLN A 1 103 ? 3.282 -3.392 3.167 1.00 98.56 103 GLN A O 1
ATOM 797 N N . LYS A 1 104 ? 1.549 -2.444 4.215 1.00 98.25 104 LYS A N 1
ATOM 798 C CA . LYS A 1 104 ? 1.200 -1.598 3.066 1.00 98.25 104 LYS A CA 1
ATOM 799 C C . LYS A 1 104 ? 2.249 -0.527 2.806 1.00 98.25 104 LYS A C 1
ATOM 801 O O . LYS A 1 104 ? 2.506 -0.246 1.638 1.00 98.25 104 LYS A O 1
ATOM 806 N N . HIS A 1 105 ? 2.855 0.027 3.849 1.00 98.62 105 HIS A N 1
ATOM 807 C CA . HIS A 1 105 ? 3.935 0.992 3.709 1.00 98.62 105 HIS A CA 1
ATOM 808 C C . HIS A 1 105 ? 5.172 0.361 3.056 1.00 98.62 105 HIS A C 1
ATOM 810 O O . HIS A 1 105 ? 5.651 0.894 2.058 1.00 98.62 105 HIS A O 1
ATOM 816 N N . ASP A 1 106 ? 5.587 -0.830 3.498 1.00 98.56 106 ASP A N 1
ATOM 817 C CA . ASP A 1 106 ? 6.718 -1.562 2.906 1.00 98.56 106 ASP A CA 1
ATOM 818 C C . ASP A 1 106 ? 6.517 -1.854 1.409 1.00 98.56 106 ASP A C 1
ATOM 820 O O . ASP A 1 106 ? 7.448 -1.756 0.605 1.00 98.56 106 ASP A O 1
ATOM 824 N N . ILE A 1 107 ? 5.287 -2.205 1.014 1.00 98.50 107 ILE A N 1
ATOM 825 C CA . ILE A 1 107 ? 4.938 -2.445 -0.393 1.00 98.50 107 ILE A CA 1
ATOM 826 C C . ILE A 1 107 ? 5.036 -1.150 -1.206 1.00 98.50 107 ILE A C 1
ATOM 828 O O . ILE A 1 107 ? 5.560 -1.179 -2.320 1.00 98.50 107 ILE A O 1
ATOM 832 N N . ILE A 1 108 ? 4.541 -0.030 -0.673 1.00 98.69 108 ILE A N 1
ATOM 833 C CA . ILE A 1 108 ? 4.631 1.278 -1.337 1.00 98.69 108 ILE A CA 1
ATOM 834 C C . ILE A 1 108 ? 6.100 1.660 -1.536 1.00 98.69 108 ILE A C 1
ATOM 836 O O . ILE A 1 108 ? 6.499 1.950 -2.660 1.00 98.69 108 ILE A O 1
ATOM 840 N N . ASP A 1 109 ? 6.925 1.538 -0.497 1.00 98.75 109 ASP A N 1
ATOM 841 C CA . ASP A 1 109 ? 8.356 1.842 -0.562 1.00 98.75 109 ASP A CA 1
ATOM 842 C C . ASP A 1 109 ? 9.099 0.968 -1.586 1.00 98.75 109 ASP A C 1
ATOM 844 O O . ASP A 1 109 ? 10.016 1.427 -2.278 1.00 98.75 109 ASP A O 1
ATOM 848 N N . ALA A 1 110 ? 8.727 -0.311 -1.694 1.00 98.69 110 ALA A N 1
ATOM 849 C CA . ALA A 1 110 ? 9.284 -1.216 -2.694 1.00 98.69 110 ALA A CA 1
ATOM 850 C C . ALA A 1 110 ? 8.884 -0.809 -4.122 1.00 98.69 110 ALA A C 1
ATOM 852 O O . ALA A 1 110 ? 9.739 -0.802 -5.015 1.00 98.69 110 ALA A O 1
ATOM 853 N N . LEU A 1 111 ? 7.616 -0.442 -4.329 1.00 98.75 111 LEU A N 1
ATOM 854 C CA . LEU A 1 111 ? 7.107 0.027 -5.619 1.00 98.75 111 LEU A CA 1
ATOM 855 C C . LEU A 1 111 ? 7.744 1.357 -6.030 1.00 98.75 111 LEU A C 1
ATOM 857 O O . LEU A 1 111 ? 8.167 1.486 -7.176 1.00 98.75 111 LEU A O 1
ATOM 861 N N . ASP A 1 112 ? 7.906 2.305 -5.109 1.00 98.75 112 ASP A N 1
ATOM 862 C CA . ASP A 1 112 ? 8.563 3.587 -5.384 1.00 98.75 112 ASP A CA 1
ATOM 863 C C . ASP A 1 112 ? 10.019 3.385 -5.826 1.00 98.75 112 ASP A C 1
ATOM 865 O O . ASP A 1 112 ? 10.465 3.956 -6.825 1.00 98.75 112 ASP A O 1
ATOM 869 N N . LYS A 1 113 ? 10.753 2.485 -5.157 1.00 98.62 113 LYS A N 1
ATOM 870 C CA . LYS A 1 113 ? 12.115 2.104 -5.571 1.00 98.62 113 LYS A CA 1
ATOM 871 C C . LYS A 1 113 ? 12.146 1.443 -6.948 1.00 98.62 113 LYS A C 1
ATOM 873 O O . LYS A 1 113 ? 13.127 1.613 -7.673 1.00 98.62 113 LYS A O 1
ATOM 878 N N . GLN A 1 114 ? 11.132 0.655 -7.304 1.00 98.69 114 GLN A N 1
ATOM 879 C CA . GLN A 1 114 ? 11.042 0.041 -8.628 1.00 98.69 114 GLN A CA 1
ATOM 880 C C . GLN A 1 114 ? 10.757 1.089 -9.708 1.00 98.69 114 GLN A C 1
ATOM 882 O O . GLN A 1 114 ? 11.456 1.112 -10.720 1.00 98.69 114 GLN A O 1
ATOM 887 N N . ILE A 1 115 ? 9.798 1.984 -9.467 1.00 98.62 115 ILE A N 1
ATOM 888 C CA . ILE A 1 115 ? 9.449 3.077 -10.380 1.00 98.62 115 ILE A CA 1
ATOM 889 C C . ILE A 1 115 ? 10.674 3.947 -10.660 1.00 98.62 115 ILE A C 1
ATOM 891 O O . ILE A 1 115 ? 10.935 4.278 -11.815 1.00 98.62 115 ILE A O 1
ATOM 895 N N . GLU A 1 116 ? 11.459 4.285 -9.638 1.00 98.62 116 GLU A N 1
ATOM 896 C CA . GLU A 1 116 ? 12.653 5.111 -9.825 1.00 98.62 116 GLU A CA 1
ATOM 897 C C . GLU A 1 116 ? 13.720 4.407 -10.679 1.00 98.62 116 GLU A C 1
ATOM 899 O O . GLU A 1 116 ? 14.296 5.005 -11.589 1.00 98.62 116 GLU A O 1
ATOM 904 N N . LYS A 1 117 ? 13.928 3.100 -10.470 1.00 98.50 117 LYS A N 1
ATOM 905 C CA . LYS A 1 117 ? 14.830 2.301 -11.315 1.00 98.50 117 LYS A CA 1
ATOM 906 C C . LYS A 1 117 ? 14.357 2.256 -12.767 1.00 98.50 117 LYS A C 1
ATOM 908 O O . LYS A 1 117 ? 15.163 2.452 -13.675 1.00 98.50 117 LYS A O 1
ATOM 913 N N . GLU A 1 118 ? 13.069 2.010 -12.996 1.00 98.56 118 GLU A N 1
ATOM 914 C CA . GLU A 1 118 ? 12.491 1.962 -14.344 1.00 98.56 118 GLU A CA 1
ATOM 915 C C . GLU A 1 118 ? 12.578 3.322 -15.048 1.00 98.56 118 GLU A C 1
ATOM 917 O O . GLU A 1 118 ? 12.903 3.380 -16.236 1.00 98.56 118 GLU A O 1
ATOM 922 N N . ARG A 1 119 ? 12.378 4.426 -14.318 1.00 98.56 119 ARG A N 1
ATOM 923 C CA . ARG A 1 119 ? 12.558 5.790 -14.837 1.00 98.56 119 ARG A CA 1
ATOM 924 C C . ARG A 1 119 ? 13.987 6.050 -15.293 1.00 98.56 119 ARG A C 1
ATOM 926 O O . ARG A 1 119 ? 14.177 6.582 -16.387 1.00 98.56 119 ARG A O 1
ATOM 933 N N . GLU A 1 120 ? 14.986 5.653 -14.511 1.00 98.56 120 GLU A N 1
ATOM 934 C CA . GLU A 1 120 ? 16.388 5.843 -14.895 1.00 98.56 120 GLU A CA 1
ATOM 935 C C . GLU A 1 120 ? 16.793 4.950 -16.084 1.00 98.56 120 GLU A C 1
ATOM 937 O O . GLU A 1 120 ? 17.478 5.408 -17.005 1.00 98.56 120 GLU A O 1
ATOM 942 N N . VAL A 1 121 ? 16.295 3.710 -16.161 1.00 98.62 121 VAL A N 1
ATOM 943 C CA . VAL A 1 121 ? 16.478 2.850 -17.349 1.00 98.62 121 VAL A CA 1
ATOM 944 C C . VAL A 1 121 ? 15.824 3.468 -18.590 1.00 98.62 121 VAL A C 1
ATOM 946 O O . VAL A 1 121 ? 16.426 3.516 -19.666 1.00 98.62 121 VAL A O 1
ATOM 949 N N . PHE A 1 122 ? 14.605 3.987 -18.459 1.00 98.62 122 PHE A N 1
ATOM 950 C CA . PHE A 1 122 ? 13.915 4.644 -19.564 1.00 98.62 122 PHE A CA 1
ATOM 951 C C . PHE A 1 122 ? 14.675 5.887 -20.037 1.00 98.62 122 PHE A C 1
ATOM 953 O O . PHE A 1 122 ? 14.945 6.038 -21.226 1.00 98.62 122 PHE A O 1
ATOM 960 N N . LYS A 1 123 ? 15.092 6.749 -19.108 1.00 98.69 123 LYS A N 1
ATOM 961 C CA . LYS A 1 123 ? 15.859 7.968 -19.388 1.00 98.69 123 LYS A CA 1
ATOM 962 C C . LYS A 1 123 ? 17.174 7.676 -20.109 1.00 98.69 123 LYS A C 1
ATOM 964 O O . LYS A 1 123 ? 17.482 8.341 -21.097 1.00 98.69 123 LYS A O 1
ATOM 969 N N . THR A 1 124 ? 17.932 6.674 -19.663 1.00 98.44 124 THR A N 1
ATOM 970 C CA . THR A 1 124 ? 19.180 6.265 -20.334 1.00 98.44 124 THR A CA 1
ATOM 971 C C . THR A 1 124 ? 18.916 5.733 -21.744 1.00 98.44 124 THR A C 1
ATOM 973 O O . THR A 1 124 ? 19.607 6.129 -22.684 1.00 98.44 124 THR A O 1
ATOM 976 N N . THR A 1 125 ? 17.867 4.926 -21.921 1.00 98.38 125 THR A N 1
ATOM 977 C CA . THR A 1 125 ? 17.459 4.390 -23.231 1.00 98.38 125 THR A CA 1
ATOM 978 C C . THR A 1 125 ? 17.025 5.496 -24.195 1.00 98.38 125 THR A C 1
ATOM 980 O O . THR A 1 125 ? 17.469 5.531 -25.344 1.00 98.38 125 THR A O 1
ATOM 983 N N . VAL A 1 126 ? 16.194 6.436 -23.737 1.00 98.62 126 VAL A N 1
ATOM 984 C CA . VAL A 1 126 ? 15.749 7.587 -24.538 1.00 98.62 126 VAL A CA 1
ATOM 985 C C . VAL A 1 126 ? 16.925 8.489 -24.899 1.00 98.62 126 VAL A C 1
ATOM 987 O O . VAL A 1 126 ? 17.017 8.929 -26.045 1.00 98.62 126 VAL A O 1
ATOM 990 N N . SER A 1 127 ? 17.851 8.733 -23.970 1.00 98.56 127 SER A N 1
ATOM 991 C CA . SER A 1 127 ? 19.054 9.530 -24.235 1.00 98.56 127 SER A CA 1
ATOM 992 C C . SER A 1 127 ? 19.931 8.880 -25.315 1.00 98.56 127 SER A C 1
ATOM 994 O O . SER A 1 127 ? 20.302 9.533 -26.290 1.00 98.56 127 SER A O 1
ATOM 996 N N . ALA A 1 128 ? 20.167 7.567 -25.223 1.00 98.38 128 ALA A N 1
ATOM 997 C CA . ALA A 1 128 ? 20.905 6.813 -26.236 1.00 98.38 128 ALA A CA 1
ATOM 998 C C . ALA A 1 128 ? 20.202 6.805 -27.607 1.00 98.38 128 ALA A C 1
ATOM 1000 O O . ALA A 1 128 ? 20.849 6.955 -28.642 1.00 98.38 128 ALA A O 1
ATOM 1001 N N . ASN A 1 129 ? 18.873 6.673 -27.640 1.00 98.38 129 ASN A N 1
ATOM 1002 C CA . ASN A 1 129 ? 18.104 6.765 -28.884 1.00 98.38 129 ASN A CA 1
ATOM 1003 C C . ASN A 1 129 ? 18.197 8.173 -29.499 1.00 98.38 129 ASN A C 1
ATOM 1005 O O . ASN A 1 129 ? 18.456 8.312 -30.695 1.00 98.38 129 ASN A O 1
ATOM 1009 N N . THR A 1 130 ? 18.067 9.216 -28.678 1.00 98.44 130 THR A N 1
ATOM 1010 C CA . THR A 1 130 ? 18.207 10.615 -29.111 1.00 98.44 130 THR A CA 1
ATOM 1011 C C . THR A 1 130 ? 19.582 10.855 -29.739 1.00 98.44 130 THR A C 1
ATOM 1013 O O . THR A 1 130 ? 19.686 11.475 -30.797 1.00 98.44 130 THR A O 1
ATOM 1016 N N . GLU A 1 131 ? 20.635 10.299 -29.135 1.00 98.25 131 GLU A N 1
ATOM 1017 C CA . GLU A 1 131 ? 21.998 10.319 -29.669 1.00 98.25 131 GLU A CA 1
ATOM 1018 C C . GLU A 1 131 ? 22.105 9.612 -31.026 1.00 98.25 131 GLU A C 1
ATOM 1020 O O . GLU A 1 131 ? 22.645 10.168 -31.983 1.00 98.25 131 GLU A O 1
ATOM 1025 N N . ASN A 1 132 ? 21.553 8.403 -31.137 1.00 98.12 132 ASN A N 1
ATOM 1026 C CA . ASN A 1 132 ? 21.563 7.630 -32.380 1.00 98.12 132 ASN A CA 1
ATOM 1027 C C . ASN A 1 132 ? 20.798 8.337 -33.505 1.00 98.12 132 ASN A C 1
ATOM 1029 O O . ASN A 1 132 ? 21.276 8.383 -34.637 1.00 98.12 132 ASN A O 1
ATOM 1033 N N . THR A 1 133 ? 19.645 8.929 -33.192 1.00 98.19 133 THR A N 1
ATOM 1034 C CA . THR A 1 133 ? 18.842 9.695 -34.152 1.00 98.19 133 THR A CA 1
ATOM 1035 C C . THR A 1 133 ? 19.603 10.921 -34.648 1.00 98.19 133 THR A C 1
ATOM 1037 O O . THR A 1 133 ? 19.582 11.207 -35.844 1.00 98.19 133 THR A O 1
ATOM 1040 N N . ARG A 1 134 ? 20.346 11.610 -33.772 1.00 98.00 134 ARG A N 1
ATOM 1041 C CA . ARG A 1 134 ? 21.201 12.734 -34.178 1.00 98.00 134 ARG A CA 1
ATOM 1042 C C . ARG A 1 134 ? 22.334 12.290 -35.102 1.00 98.00 134 ARG A C 1
ATOM 1044 O O . ARG A 1 134 ? 22.521 12.894 -36.150 1.00 98.00 134 ARG A O 1
ATOM 1051 N N . LYS A 1 135 ? 23.031 11.196 -34.771 1.00 97.00 135 LYS A N 1
ATOM 1052 C CA . LYS A 1 135 ? 24.086 10.624 -35.632 1.00 97.00 135 LYS A CA 1
ATOM 1053 C C . LYS A 1 135 ? 23.552 10.226 -37.006 1.00 97.00 135 LYS A C 1
ATOM 1055 O O . LYS A 1 135 ? 24.201 10.482 -38.016 1.00 97.00 135 LYS A O 1
ATOM 1060 N N . LEU A 1 136 ? 22.370 9.609 -37.046 1.00 96.50 136 LEU A N 1
ATOM 1061 C CA . LEU A 1 136 ? 21.701 9.276 -38.300 1.00 96.50 136 LEU A CA 1
ATOM 1062 C C . LEU A 1 136 ? 21.363 10.543 -39.092 1.00 96.50 136 LEU A C 1
ATOM 1064 O O . LEU A 1 136 ? 21.599 10.583 -40.297 1.00 96.50 136 LEU A O 1
ATOM 1068 N N . HIS A 1 137 ? 20.855 11.582 -38.428 1.00 96.12 137 HIS A N 1
ATOM 1069 C CA . HIS A 1 137 ? 20.561 12.856 -39.073 1.00 96.12 137 HIS A CA 1
ATOM 1070 C C . HIS A 1 137 ? 21.816 13.497 -39.688 1.00 96.12 137 HIS A C 1
ATOM 1072 O O . HIS A 1 137 ? 21.784 13.874 -40.860 1.00 96.12 137 HIS A O 1
ATOM 1078 N N . ASP A 1 138 ? 22.936 13.525 -38.962 1.00 93.06 138 ASP A N 1
ATOM 1079 C CA . ASP A 1 138 ? 24.220 14.029 -39.468 1.00 93.06 138 ASP A CA 1
ATOM 1080 C C . ASP A 1 138 ? 24.722 13.220 -40.674 1.00 93.06 138 ASP A C 1
ATOM 1082 O O . ASP A 1 138 ? 25.232 13.783 -41.647 1.00 93.06 138 ASP A O 1
ATOM 1086 N N . LEU A 1 139 ? 24.564 11.893 -40.638 1.00 90.50 139 LEU A N 1
ATOM 1087 C CA . LEU A 1 139 ? 24.944 11.017 -41.746 1.00 90.50 139 LEU A CA 1
ATOM 1088 C C . LEU A 1 139 ? 24.092 11.277 -42.993 1.00 90.50 139 LEU A C 1
ATOM 1090 O O . LEU A 1 139 ? 24.628 11.349 -44.100 1.00 90.50 139 LEU A O 1
ATOM 1094 N N . LEU A 1 140 ? 22.779 11.440 -42.818 1.00 90.75 140 LEU A N 1
ATOM 1095 C CA . LEU A 1 140 ? 21.863 11.767 -43.908 1.00 90.75 140 LEU A CA 1
ATOM 1096 C C . LEU A 1 140 ? 22.185 13.137 -44.509 1.00 90.75 140 LEU A C 1
ATOM 1098 O O . LEU A 1 140 ? 22.208 13.263 -45.730 1.00 90.75 140 LEU A O 1
ATOM 1102 N N . LEU A 1 141 ? 22.516 14.138 -43.687 1.00 90.00 141 LEU A N 1
ATOM 1103 C CA . LEU A 1 141 ? 22.961 15.445 -44.177 1.00 90.00 141 LEU A CA 1
ATOM 1104 C C . LEU A 1 141 ? 24.209 15.317 -45.058 1.00 90.00 141 LEU A C 1
ATOM 1106 O O . LEU A 1 141 ? 24.207 15.815 -46.185 1.00 90.00 141 LEU A O 1
ATOM 1110 N N . LYS A 1 142 ? 25.230 14.574 -44.614 1.00 85.69 142 LYS A N 1
ATOM 1111 C CA . LYS A 1 142 ? 26.430 14.298 -45.426 1.00 85.69 142 LYS A CA 1
ATOM 1112 C C . LYS A 1 142 ? 26.101 13.572 -46.733 1.00 85.69 142 LYS A C 1
ATOM 1114 O O . LYS A 1 142 ? 26.645 13.919 -47.777 1.00 85.69 142 LYS A O 1
ATOM 1119 N N . ALA A 1 143 ? 25.185 12.601 -46.697 1.00 82.62 143 ALA A N 1
ATOM 1120 C CA . ALA A 1 143 ? 24.731 11.896 -47.895 1.00 82.62 143 ALA A CA 1
ATOM 1121 C C . ALA A 1 143 ? 24.030 12.837 -48.890 1.00 82.62 143 ALA A C 1
ATOM 1123 O O . ALA A 1 143 ? 24.327 12.795 -50.081 1.00 82.62 143 ALA A O 1
ATOM 1124 N N . THR A 1 144 ? 23.158 13.733 -48.414 1.00 80.00 144 THR A N 1
ATOM 1125 C CA . THR A 1 144 ? 22.465 14.709 -49.278 1.00 80.00 144 THR A CA 1
ATOM 1126 C C . THR A 1 144 ? 23.389 15.776 -49.864 1.00 80.00 144 THR A C 1
ATOM 1128 O O . THR A 1 144 ? 23.119 16.283 -50.947 1.00 80.00 144 THR A O 1
ATOM 1131 N N . GLN A 1 145 ? 24.492 16.100 -49.185 1.00 79.06 145 GLN A N 1
ATOM 1132 C CA . GLN A 1 145 ? 25.491 17.061 -49.663 1.00 79.06 145 GLN A CA 1
ATOM 1133 C C . GLN A 1 145 ? 26.473 16.454 -50.682 1.00 79.06 145 GLN A C 1
ATOM 1135 O O . GLN A 1 145 ? 27.282 17.182 -51.251 1.00 79.06 145 GLN A O 1
ATOM 1140 N N . GLY A 1 146 ? 26.415 15.139 -50.934 1.00 66.56 146 GLY A N 1
ATOM 1141 C CA . GLY A 1 146 ? 27.288 14.452 -51.896 1.00 66.56 146 GLY A CA 1
ATOM 1142 C C . GLY A 1 146 ? 28.749 14.310 -51.447 1.00 66.56 146 GLY A C 1
ATOM 1143 O O . GLY A 1 146 ? 29.565 13.739 -52.165 1.00 66.56 146 GLY A O 1
ATOM 1144 N N . THR A 1 147 ? 29.090 14.772 -50.246 1.00 63.94 147 THR A N 1
ATOM 1145 C CA . THR A 1 147 ? 30.413 14.674 -49.612 1.00 63.94 147 THR A CA 1
ATOM 1146 C C . THR A 1 147 ? 30.551 13.363 -48.836 1.00 63.94 147 THR A C 1
ATOM 1148 O O . THR A 1 147 ? 30.852 13.338 -47.644 1.00 63.94 147 THR A O 1
ATOM 1151 N N . TRP A 1 148 ? 30.306 12.241 -49.516 1.00 63.75 148 TRP A N 1
ATOM 1152 C CA . TRP A 1 148 ? 30.583 10.896 -48.979 1.00 63.75 148 TRP A CA 1
ATOM 1153 C C . TRP A 1 148 ? 31.988 10.394 -49.299 1.00 63.75 148 TRP A C 1
ATOM 1155 O O . TRP A 1 148 ? 32.370 9.286 -48.934 1.00 63.75 148 TRP A O 1
ATOM 1165 N N . VAL A 1 149 ? 32.737 11.220 -50.013 1.00 67.75 149 VAL A N 1
ATOM 1166 C CA . VAL A 1 149 ? 34.079 10.929 -50.457 1.00 67.75 149 VAL A CA 1
ATOM 1167 C C . VAL A 1 149 ? 35.022 11.514 -49.411 1.00 67.75 149 VAL A C 1
ATOM 1169 O O . VAL A 1 149 ? 34.970 12.716 -49.143 1.00 67.75 149 VAL A O 1
ATOM 1172 N N . ASP A 1 150 ? 35.824 10.666 -48.766 1.00 76.25 150 ASP A N 1
ATOM 1173 C CA . ASP A 1 150 ? 36.893 11.132 -47.884 1.00 76.25 150 ASP A CA 1
ATOM 1174 C C . ASP A 1 150 ? 37.851 12.058 -48.653 1.00 76.25 150 ASP A C 1
ATOM 1176 O O . ASP A 1 150 ? 37.858 12.087 -49.886 1.00 76.25 150 ASP A O 1
ATOM 1180 N N . ALA A 1 151 ? 38.625 12.867 -47.928 1.00 77.00 151 ALA A N 1
ATOM 1181 C CA . ALA A 1 151 ? 39.462 13.894 -48.546 1.00 77.00 151 ALA A CA 1
ATOM 1182 C C . ALA A 1 151 ? 40.427 13.315 -49.597 1.00 77.00 151 ALA A C 1
ATOM 1184 O O . ALA A 1 151 ? 40.643 13.951 -50.631 1.00 77.00 151 ALA A O 1
ATOM 1185 N N . ASP A 1 152 ? 40.930 12.100 -49.372 1.00 79.56 152 ASP A N 1
ATOM 1186 C CA . ASP A 1 152 ? 41.879 11.439 -50.264 1.00 79.56 152 ASP A CA 1
ATOM 1187 C C . ASP A 1 152 ? 41.175 10.946 -51.532 1.00 79.56 152 ASP A C 1
ATOM 1189 O O . ASP A 1 152 ? 41.633 11.205 -52.647 1.00 79.56 152 ASP A O 1
ATOM 1193 N N . THR A 1 153 ? 40.002 10.324 -51.395 1.00 79.19 153 THR A N 1
ATOM 1194 C CA . THR A 1 153 ? 39.201 9.911 -52.554 1.00 79.19 153 THR A CA 1
ATOM 1195 C C . THR A 1 153 ? 38.694 11.130 -53.345 1.00 79.19 153 THR A C 1
ATOM 1197 O O . THR A 1 153 ? 38.594 11.079 -54.572 1.00 79.19 153 THR A O 1
ATOM 1200 N N . ALA A 1 154 ? 38.425 12.263 -52.690 1.00 81.25 154 ALA A N 1
ATOM 1201 C CA . ALA A 1 154 ? 37.983 13.489 -53.355 1.00 81.25 154 ALA A CA 1
ATOM 1202 C C . ALA A 1 154 ? 39.126 14.131 -54.155 1.00 81.25 154 ALA A C 1
ATOM 1204 O O . ALA A 1 154 ? 38.912 14.560 -55.293 1.00 81.25 154 ALA A O 1
ATOM 1205 N N . ALA A 1 155 ? 40.337 14.139 -53.590 1.00 85.06 155 ALA A N 1
ATOM 1206 C CA . ALA A 1 155 ? 41.551 14.557 -54.282 1.00 85.06 155 ALA A CA 1
ATOM 1207 C C . ALA A 1 155 ? 41.838 13.656 -55.493 1.00 85.06 155 ALA A C 1
ATOM 1209 O O . ALA A 1 155 ? 42.037 14.160 -56.596 1.00 85.06 155 ALA A O 1
ATOM 1210 N N . LEU A 1 156 ? 41.729 12.333 -55.334 1.00 87.06 156 LEU A N 1
ATOM 1211 C CA . LEU A 1 156 ? 41.913 11.380 -56.430 1.00 87.06 156 LEU A CA 1
ATOM 1212 C C . LEU A 1 156 ? 40.912 11.601 -57.575 1.00 87.06 156 LEU A C 1
ATOM 1214 O O . LEU A 1 156 ? 41.289 11.560 -58.745 1.00 87.06 156 LEU A O 1
ATOM 1218 N N . ILE A 1 157 ? 39.636 11.857 -57.266 1.00 85.69 157 ILE A N 1
ATOM 1219 C CA . ILE A 1 157 ? 38.622 12.172 -58.286 1.00 85.69 157 ILE A CA 1
ATOM 1220 C C . ILE A 1 157 ? 38.974 13.471 -59.026 1.00 85.69 157 ILE A C 1
ATOM 1222 O O . ILE A 1 157 ? 38.792 13.545 -60.245 1.00 85.69 157 ILE A O 1
ATOM 1226 N N . ALA A 1 158 ? 39.476 14.488 -58.322 1.00 88.00 158 ALA A N 1
ATOM 1227 C CA . ALA A 1 158 ? 39.900 15.745 -58.932 1.00 88.00 158 ALA A CA 1
ATOM 1228 C C . ALA A 1 158 ? 41.112 15.553 -59.862 1.00 88.00 158 ALA A C 1
ATOM 1230 O O . ALA A 1 158 ? 41.063 16.001 -61.011 1.00 88.00 158 ALA A O 1
ATOM 1231 N N . ASP A 1 159 ? 42.134 14.819 -59.418 1.00 89.69 159 ASP A N 1
ATOM 1232 C CA . ASP A 1 159 ? 43.338 14.517 -60.202 1.00 89.69 159 ASP A CA 1
ATOM 1233 C C . ASP A 1 159 ? 43.019 13.663 -61.436 1.00 89.69 159 ASP A C 1
ATOM 1235 O O . ASP A 1 159 ? 43.491 13.942 -62.545 1.00 89.69 159 ASP A O 1
ATOM 1239 N N . LEU A 1 160 ? 42.156 12.651 -61.282 1.00 88.69 160 LEU A N 1
ATOM 1240 C CA . LEU A 1 160 ? 41.661 11.847 -62.399 1.00 88.69 160 LEU A CA 1
ATOM 1241 C C . LEU A 1 160 ? 40.898 12.710 -63.402 1.00 88.69 160 LEU A C 1
ATOM 1243 O O . LEU A 1 160 ? 41.077 12.542 -64.608 1.00 88.69 160 LEU A O 1
ATOM 1247 N N . LYS A 1 161 ? 40.064 13.645 -62.936 1.00 89.19 161 LYS A N 1
ATOM 1248 C CA . LYS A 1 161 ? 39.306 14.557 -63.801 1.00 89.19 161 LYS A CA 1
ATOM 1249 C C . LYS A 1 161 ? 40.226 15.499 -64.578 1.00 89.19 161 LYS A C 1
ATOM 1251 O O . LYS A 1 161 ? 39.992 15.697 -65.772 1.00 89.19 161 LYS A O 1
ATOM 1256 N N . ASP A 1 162 ? 41.256 16.051 -63.940 1.00 90.81 162 ASP A N 1
ATOM 1257 C CA . ASP A 1 162 ? 42.238 16.904 -64.617 1.00 90.81 162 ASP A CA 1
ATOM 1258 C C . ASP A 1 162 ? 43.038 16.112 -65.661 1.00 90.81 162 ASP A C 1
ATOM 1260 O O . ASP A 1 162 ? 43.117 16.506 -66.829 1.00 90.81 162 ASP A O 1
ATOM 1264 N N . SER A 1 163 ? 43.509 14.920 -65.290 1.00 86.06 163 SER A N 1
ATOM 1265 C CA . SER A 1 163 ? 44.210 14.004 -66.198 1.00 86.06 163 SER A CA 1
ATOM 1266 C C . SER A 1 163 ? 43.350 13.622 -67.408 1.00 86.06 163 SER A C 1
ATOM 1268 O O . SER A 1 163 ? 43.818 13.653 -68.548 1.00 86.06 163 SER A O 1
ATOM 1270 N N . ASN A 1 164 ? 42.063 13.325 -67.199 1.00 89.75 164 ASN A N 1
ATOM 1271 C CA . ASN A 1 164 ? 41.129 13.003 -68.280 1.00 89.75 164 ASN A CA 1
ATOM 1272 C C . ASN A 1 164 ? 40.874 14.215 -69.192 1.00 89.75 164 ASN A C 1
ATOM 1274 O O . ASN A 1 164 ? 40.855 14.088 -70.416 1.00 89.75 164 ASN A O 1
ATOM 1278 N N . LEU A 1 165 ? 40.740 15.417 -68.620 1.00 88.75 165 LEU A N 1
ATOM 1279 C CA . LEU A 1 165 ? 40.595 16.650 -69.393 1.00 88.75 165 LEU A CA 1
ATOM 1280 C C . LEU A 1 165 ? 41.834 16.924 -70.257 1.00 88.75 165 LEU A C 1
ATOM 1282 O O . LEU A 1 165 ? 41.694 17.314 -71.422 1.00 88.75 165 LEU A O 1
ATOM 1286 N N . ARG A 1 166 ? 43.037 16.694 -69.717 1.00 85.50 166 ARG A N 1
ATOM 1287 C CA . ARG A 1 166 ? 44.295 16.785 -70.472 1.00 85.50 166 ARG A CA 1
ATOM 1288 C C . ARG A 1 166 ? 44.317 15.775 -71.619 1.00 85.50 166 ARG A C 1
ATOM 1290 O O . ARG A 1 166 ? 44.539 16.190 -72.755 1.00 85.50 166 ARG A O 1
ATOM 1297 N N . LEU A 1 167 ? 43.974 14.509 -71.369 1.00 85.25 167 LEU A N 1
ATOM 1298 C CA . LEU A 1 167 ? 43.877 13.481 -72.416 1.00 85.25 167 LEU A CA 1
ATOM 1299 C C . LEU A 1 167 ? 42.853 13.814 -73.502 1.00 85.25 167 LEU A C 1
ATOM 1301 O O . LEU A 1 167 ? 43.093 13.579 -74.683 1.00 85.25 167 LEU A O 1
ATOM 1305 N N . LEU A 1 168 ? 41.694 14.361 -73.141 1.00 86.50 168 LEU A N 1
ATOM 1306 C CA . LEU A 1 168 ? 40.689 14.762 -74.126 1.00 86.50 168 LEU A CA 1
ATOM 1307 C C . LEU A 1 168 ? 41.203 15.896 -75.021 1.00 86.50 168 LEU A C 1
ATOM 1309 O O . LEU A 1 168 ? 40.948 15.888 -76.228 1.00 86.50 168 LEU A O 1
ATOM 1313 N N . ARG A 1 169 ? 41.951 16.855 -74.459 1.00 83.81 169 ARG A N 1
ATOM 1314 C CA . ARG A 1 169 ? 42.584 17.937 -75.229 1.00 83.81 169 ARG A CA 1
ATOM 1315 C C . ARG A 1 169 ? 43.670 17.408 -76.165 1.00 83.81 169 ARG A C 1
ATOM 1317 O O . ARG A 1 169 ? 43.665 17.785 -77.337 1.00 83.81 169 ARG A O 1
ATOM 1324 N N . THR A 1 170 ? 44.551 16.527 -75.692 1.00 82.31 170 THR A N 1
ATOM 1325 C CA . THR A 1 170 ? 45.608 15.932 -76.527 1.00 82.31 170 THR A CA 1
ATOM 1326 C C . THR A 1 170 ? 45.016 15.051 -77.624 1.00 82.31 170 THR A C 1
ATOM 1328 O O . THR A 1 170 ? 45.341 15.242 -78.792 1.00 82.31 170 THR A O 1
ATOM 1331 N N . ASN A 1 171 ? 44.048 14.186 -77.307 1.00 84.56 171 ASN A N 1
ATOM 1332 C CA . ASN A 1 171 ? 43.346 13.368 -78.302 1.00 84.56 171 ASN A CA 1
ATOM 1333 C C . ASN A 1 171 ? 42.631 14.215 -79.362 1.00 84.56 171 ASN A C 1
ATOM 1335 O O . ASN A 1 171 ? 42.652 13.871 -80.545 1.00 84.56 171 ASN A O 1
ATOM 1339 N N . ARG A 1 172 ? 42.014 15.339 -78.971 1.00 82.75 172 ARG A N 1
ATOM 1340 C CA . ARG A 1 172 ? 41.417 16.279 -79.931 1.00 82.75 172 ARG A CA 1
ATOM 1341 C C . ARG A 1 172 ? 42.477 16.883 -80.858 1.00 82.75 172 ARG A C 1
ATOM 1343 O O . ARG A 1 172 ? 42.237 16.948 -82.061 1.00 82.75 172 ARG A O 1
ATOM 1350 N N . ALA A 1 173 ? 43.630 17.291 -80.327 1.00 77.00 173 ALA A N 1
ATOM 1351 C CA . ALA A 1 173 ? 44.730 17.837 -81.123 1.00 77.00 173 ALA A CA 1
ATOM 1352 C C . ALA A 1 173 ? 45.297 16.803 -82.110 1.00 77.00 173 ALA A C 1
ATOM 1354 O O . ALA A 1 173 ? 45.454 17.110 -83.291 1.00 77.00 173 ALA A O 1
ATOM 1355 N N . LEU A 1 174 ? 45.511 15.564 -81.658 1.00 77.69 174 LEU A N 1
ATOM 1356 C CA . LEU A 1 174 ? 46.006 14.469 -82.496 1.00 77.69 174 LEU A CA 1
ATOM 1357 C C . LEU A 1 174 ? 45.019 14.101 -83.606 1.00 77.69 174 LEU A C 1
ATOM 1359 O O . LEU A 1 174 ? 45.418 13.979 -84.759 1.00 77.69 174 LEU A O 1
ATOM 1363 N N . ARG A 1 175 ? 43.717 14.001 -83.309 1.00 77.81 175 ARG A N 1
ATOM 1364 C CA . ARG A 1 175 ? 42.694 13.775 -84.348 1.00 77.81 175 ARG A CA 1
ATOM 1365 C C . ARG A 1 175 ? 42.660 14.903 -85.377 1.00 77.81 175 ARG A C 1
ATO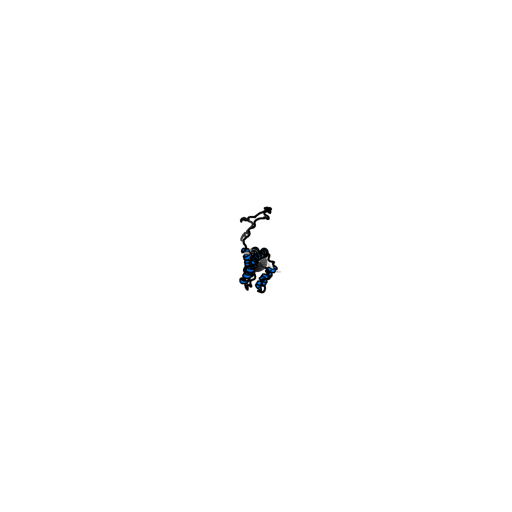M 1367 O O . ARG A 1 175 ? 42.532 14.632 -86.570 1.00 77.81 175 ARG A O 1
ATOM 1374 N N . GLY A 1 176 ? 42.791 16.151 -84.927 1.00 75.12 176 GLY A N 1
ATOM 1375 C CA . GLY A 1 176 ? 42.912 17.304 -85.818 1.00 75.12 176 GLY A CA 1
ATOM 1376 C C . GLY A 1 176 ? 44.154 17.221 -86.705 1.00 75.12 176 GLY A C 1
ATOM 1377 O O . GLY A 1 176 ? 44.078 17.528 -87.887 1.00 75.12 176 GLY A O 1
ATOM 1378 N N . PHE A 1 177 ? 45.279 16.758 -86.162 1.00 72.00 177 PHE A N 1
ATOM 1379 C CA . PHE A 1 177 ? 46.520 16.562 -86.907 1.00 72.00 177 PHE A CA 1
ATOM 1380 C C . PHE A 1 177 ? 46.421 15.453 -87.956 1.00 72.00 177 PHE A C 1
ATOM 1382 O O . PHE A 1 177 ? 46.708 15.717 -89.116 1.00 72.00 177 PHE A O 1
ATOM 1389 N N . VAL A 1 178 ? 45.928 14.268 -87.584 1.00 71.06 178 VAL A N 1
ATOM 1390 C CA . VAL A 1 178 ? 45.648 13.153 -88.512 1.00 71.06 178 VAL A CA 1
ATOM 1391 C C . VAL A 1 178 ? 44.752 13.621 -89.661 1.00 71.06 178 VAL A C 1
ATOM 1393 O O . VAL A 1 178 ? 45.056 13.389 -90.827 1.00 71.06 178 VAL A O 1
ATOM 1396 N N . SER A 1 179 ? 43.680 14.352 -89.340 1.00 70.44 179 SER A N 1
ATOM 1397 C CA . SER A 1 179 ? 42.739 14.859 -90.347 1.00 70.44 179 SER A CA 1
ATOM 1398 C C . SER A 1 179 ? 43.351 15.942 -91.247 1.00 70.44 179 SER A C 1
ATOM 1400 O O . SER A 1 179 ? 43.042 15.988 -92.432 1.00 70.44 179 SER A O 1
ATOM 1402 N N . PHE A 1 180 ? 44.204 16.818 -90.703 1.00 62.56 180 PHE A N 1
ATOM 1403 C CA . PHE A 1 180 ? 44.848 17.914 -91.440 1.00 62.56 180 PHE A CA 1
ATOM 1404 C C . PHE A 1 180 ? 45.991 17.432 -92.341 1.00 62.56 180 PHE A C 1
ATOM 1406 O O . PHE A 1 180 ? 46.071 17.841 -93.495 1.00 62.56 180 PHE A O 1
ATOM 1413 N N . ALA A 1 181 ? 46.855 16.558 -91.825 1.00 65.06 181 ALA A N 1
ATOM 1414 C CA . ALA A 1 181 ? 47.993 16.013 -92.558 1.00 65.06 181 ALA A CA 1
ATOM 1415 C C . ALA A 1 181 ? 47.582 14.923 -93.565 1.00 65.06 181 ALA A C 1
ATOM 1417 O O . ALA A 1 181 ? 48.413 14.459 -94.339 1.00 65.06 181 ALA A O 1
ATOM 1418 N N . GLY A 1 182 ? 46.320 14.469 -93.536 1.00 64.94 182 GLY A N 1
ATOM 1419 C CA . GLY A 1 182 ? 45.863 13.316 -94.319 1.00 64.94 182 GLY A CA 1
ATOM 1420 C C . GLY A 1 182 ? 46.583 12.013 -93.950 1.00 64.94 182 GLY A C 1
ATOM 1421 O O . GLY A 1 182 ? 46.532 11.051 -94.711 1.00 64.94 182 GLY A O 1
ATOM 1422 N N . MET A 1 183 ? 47.269 11.995 -92.803 1.00 70.19 183 MET A N 1
ATOM 1423 C CA . MET A 1 183 ? 48.062 10.869 -92.326 1.00 70.19 183 MET A CA 1
ATOM 1424 C C . MET A 1 183 ? 47.122 9.761 -91.870 1.00 70.19 183 MET A C 1
ATOM 1426 O O . MET A 1 183 ? 46.187 10.022 -91.112 1.00 70.19 183 MET A O 1
ATOM 1430 N N . ASP A 1 184 ? 47.350 8.521 -92.297 1.00 72.12 184 ASP A N 1
ATOM 1431 C CA . ASP A 1 184 ? 46.511 7.433 -91.824 1.00 72.12 184 ASP A CA 1
ATOM 1432 C C . ASP A 1 184 ? 46.837 7.086 -90.352 1.00 72.12 184 ASP A C 1
ATOM 1434 O O . ASP A 1 184 ? 47.993 7.169 -89.920 1.00 72.12 184 ASP A O 1
ATOM 1438 N N . PRO A 1 185 ? 45.830 6.698 -89.547 1.00 68.56 185 PRO A N 1
ATOM 1439 C CA . PRO A 1 185 ? 46.031 6.406 -88.130 1.00 68.56 185 PRO A CA 1
ATOM 1440 C C . PRO A 1 185 ? 47.043 5.288 -87.846 1.00 68.56 185 PRO A C 1
ATOM 1442 O O . PRO A 1 185 ? 47.673 5.307 -86.788 1.00 68.56 185 PRO A O 1
ATOM 1445 N N . ASN A 1 186 ? 47.214 4.330 -88.765 1.00 75.81 186 ASN A N 1
ATOM 1446 C CA . ASN A 1 186 ? 48.156 3.225 -88.590 1.00 75.81 186 ASN A CA 1
ATOM 1447 C C . ASN A 1 186 ? 49.597 3.698 -88.828 1.00 75.81 186 ASN A C 1
ATOM 1449 O O . ASN A 1 186 ? 50.482 3.324 -88.064 1.00 75.81 186 ASN A O 1
ATOM 1453 N N . THR A 1 187 ? 49.831 4.574 -89.806 1.00 74.12 187 THR A N 1
ATOM 1454 C CA . THR A 1 187 ? 51.130 5.218 -90.055 1.00 74.12 187 THR A CA 1
ATOM 1455 C C . THR A 1 187 ? 51.518 6.153 -88.921 1.00 74.12 187 THR A C 1
ATOM 1457 O O . THR A 1 187 ? 52.674 6.140 -88.506 1.00 74.12 187 THR A O 1
ATOM 1460 N N . LEU A 1 188 ? 50.570 6.894 -88.335 1.00 74.12 188 LEU A N 1
ATOM 1461 C CA . LEU A 1 188 ? 50.844 7.669 -87.119 1.00 74.12 188 LEU A CA 1
ATOM 1462 C C . LEU A 1 188 ? 51.224 6.754 -85.943 1.00 74.12 188 LEU A C 1
ATOM 1464 O O . LEU A 1 188 ? 52.182 7.039 -85.227 1.00 74.12 188 LEU A O 1
ATOM 1468 N N . ALA A 1 189 ? 50.496 5.652 -85.740 1.00 71.94 189 ALA A N 1
ATOM 1469 C CA . ALA A 1 189 ? 50.799 4.694 -84.679 1.00 71.94 189 ALA A CA 1
ATOM 1470 C C . ALA A 1 189 ? 52.182 4.045 -84.870 1.00 71.94 189 ALA A C 1
ATOM 1472 O O . ALA A 1 189 ? 52.947 3.955 -83.910 1.00 71.94 189 ALA A O 1
ATOM 1473 N N . LEU A 1 190 ? 52.529 3.669 -86.105 1.00 72.94 190 LEU A N 1
ATOM 1474 C CA . LEU A 1 190 ? 53.846 3.140 -86.469 1.00 72.94 190 LEU A CA 1
ATOM 1475 C C . LEU A 1 190 ? 54.955 4.181 -86.289 1.00 72.94 190 LEU A C 1
ATOM 1477 O O . LEU A 1 190 ? 56.010 3.839 -85.764 1.00 72.94 190 LEU A O 1
ATOM 1481 N N . ALA A 1 191 ? 54.717 5.445 -86.650 1.00 71.12 191 ALA A N 1
ATOM 1482 C CA . ALA A 1 191 ? 55.660 6.534 -86.413 1.00 71.12 191 ALA A CA 1
ATOM 1483 C C . ALA A 1 191 ? 55.922 6.716 -84.911 1.00 71.12 191 ALA A C 1
ATOM 1485 O O . ALA A 1 191 ? 57.072 6.757 -84.494 1.00 71.12 191 ALA A O 1
ATOM 1486 N N . ILE A 1 192 ? 54.876 6.751 -84.079 1.00 69.88 192 ILE A N 1
ATOM 1487 C CA . ILE A 1 192 ? 55.000 6.893 -82.617 1.00 69.88 192 ILE A CA 1
ATOM 1488 C C . ILE A 1 192 ? 55.702 5.678 -81.990 1.00 69.88 192 ILE A C 1
ATOM 1490 O O . ILE A 1 192 ? 56.571 5.838 -81.133 1.00 69.88 192 ILE A O 1
ATOM 1494 N N . GLN A 1 193 ? 55.346 4.460 -82.406 1.00 68.31 193 GLN A N 1
ATOM 1495 C CA . GLN A 1 193 ? 55.965 3.234 -81.899 1.00 68.31 193 GLN A CA 1
ATOM 1496 C C . GLN A 1 193 ? 57.435 3.130 -82.323 1.00 68.31 193 GLN A C 1
ATOM 1498 O O . GLN A 1 193 ? 58.291 2.784 -81.512 1.00 68.31 193 GLN A O 1
ATOM 1503 N N . GLY A 1 194 ? 57.730 3.507 -83.564 1.00 68.25 194 GLY A N 1
ATOM 1504 C CA . GLY A 1 194 ? 59.075 3.587 -84.107 1.00 68.25 194 GLY A CA 1
ATOM 1505 C C . GLY A 1 194 ? 59.949 4.648 -83.449 1.00 68.25 194 GLY A C 1
ATOM 1506 O O . GLY A 1 194 ? 61.116 4.387 -83.168 1.00 68.25 194 GLY A O 1
ATOM 1507 N N . LEU A 1 195 ? 59.365 5.804 -83.122 1.00 67.06 195 LEU A N 1
ATOM 1508 C CA . LEU A 1 195 ? 60.000 6.865 -82.337 1.00 67.06 195 LEU A CA 1
ATOM 1509 C C . LEU A 1 195 ? 60.375 6.387 -80.929 1.00 67.06 195 LEU A C 1
ATOM 1511 O O . LEU A 1 195 ? 61.455 6.720 -80.451 1.00 67.06 195 LEU A O 1
ATOM 1515 N N . ARG A 1 196 ? 59.516 5.585 -80.282 1.00 64.06 196 ARG A N 1
ATOM 1516 C CA . ARG A 1 196 ? 59.778 5.018 -78.947 1.00 64.06 196 ARG A CA 1
ATOM 1517 C C . ARG A 1 196 ? 60.844 3.919 -78.970 1.00 64.06 196 ARG A C 1
ATOM 1519 O O . ARG A 1 196 ? 61.626 3.825 -78.035 1.00 64.06 196 ARG A O 1
ATOM 1526 N N . ALA A 1 197 ? 60.857 3.079 -80.001 1.00 65.19 197 ALA A N 1
ATOM 1527 C CA . ALA A 1 197 ? 61.800 1.966 -80.103 1.00 65.19 197 ALA A CA 1
ATOM 1528 C C . ALA A 1 197 ? 63.150 2.362 -80.734 1.00 65.19 197 ALA A C 1
ATOM 1530 O O . ALA A 1 197 ? 64.069 1.555 -80.740 1.00 65.19 197 ALA A O 1
ATOM 1531 N N . ALA A 1 198 ? 63.274 3.579 -81.285 1.00 64.06 198 ALA A N 1
ATOM 1532 C CA . ALA A 1 198 ? 64.384 4.004 -82.151 1.00 64.06 198 ALA A CA 1
ATOM 1533 C C . ALA A 1 198 ? 64.644 3.055 -83.348 1.00 64.06 198 ALA A C 1
ATOM 1535 O O . ALA A 1 198 ? 65.720 3.068 -83.942 1.00 64.06 198 ALA A O 1
ATOM 1536 N N . GLU A 1 199 ? 63.651 2.237 -83.707 1.00 60.38 199 GLU A N 1
ATOM 1537 C CA . GLU A 1 199 ? 63.786 1.115 -84.645 1.00 60.38 199 GLU A CA 1
ATOM 1538 C C . GLU A 1 199 ? 63.232 1.416 -86.047 1.00 60.38 199 GLU A C 1
ATOM 1540 O O . GLU A 1 199 ? 63.515 0.672 -86.984 1.00 60.38 199 GLU A O 1
ATOM 1545 N N . VAL A 1 200 ? 62.458 2.495 -86.228 1.00 66.12 200 VAL A N 1
ATOM 1546 C CA . VAL A 1 200 ? 61.827 2.818 -87.522 1.00 66.12 200 VAL A CA 1
ATOM 1547 C C . VAL A 1 200 ? 62.462 4.061 -88.134 1.00 66.12 200 VAL A C 1
ATOM 1549 O O . VAL A 1 200 ? 62.417 5.145 -87.551 1.00 66.12 200 VAL A O 1
ATOM 1552 N N . ASP A 1 201 ? 62.997 3.915 -89.348 1.00 69.19 201 ASP A N 1
ATOM 1553 C CA . ASP A 1 201 ? 63.433 5.047 -90.164 1.00 69.19 201 ASP A CA 1
ATOM 1554 C C . ASP A 1 201 ? 62.215 5.842 -90.658 1.00 69.19 201 ASP A C 1
ATOM 1556 O O . ASP A 1 201 ? 61.457 5.395 -91.527 1.00 69.19 201 ASP A O 1
ATOM 1560 N N . LEU A 1 202 ? 62.033 7.042 -90.105 1.00 68.62 202 LEU A N 1
ATOM 1561 C CA . LEU A 1 202 ? 60.923 7.944 -90.420 1.00 68.62 202 LEU A CA 1
ATOM 1562 C C . LEU A 1 202 ? 60.901 8.359 -91.900 1.00 68.62 202 LEU A C 1
ATOM 1564 O O . LEU A 1 202 ? 59.845 8.743 -92.405 1.00 68.62 202 LEU A O 1
ATOM 1568 N N . SER A 1 203 ? 62.035 8.275 -92.611 1.00 69.50 203 SER A N 1
ATOM 1569 C CA . SER A 1 203 ? 62.118 8.628 -94.035 1.00 69.50 203 SER A CA 1
ATOM 1570 C C . SER A 1 203 ? 61.366 7.636 -94.928 1.00 69.50 203 SER A C 1
ATOM 1572 O O . SER A 1 203 ? 60.979 7.984 -96.043 1.00 69.50 203 SER A O 1
ATOM 1574 N N . SER A 1 204 ? 61.095 6.425 -94.430 1.00 69.69 204 SER A N 1
ATOM 1575 C CA . SER A 1 204 ? 60.335 5.390 -95.143 1.00 69.69 204 SER A CA 1
ATOM 1576 C C . SER A 1 204 ? 58.813 5.589 -95.107 1.00 69.69 204 SER A C 1
ATOM 1578 O O . SER A 1 204 ? 58.094 4.954 -95.876 1.00 69.69 204 SER A O 1
ATOM 1580 N N . LEU A 1 205 ? 58.312 6.492 -94.254 1.00 68.31 205 LEU A N 1
ATOM 1581 C CA . LEU A 1 205 ? 56.879 6.670 -93.984 1.00 68.31 205 LEU A CA 1
ATOM 1582 C C . LEU A 1 205 ? 56.179 7.669 -94.926 1.00 68.31 205 LEU A C 1
ATOM 1584 O O . LEU A 1 205 ? 55.019 8.005 -94.702 1.00 68.31 205 LEU A O 1
ATOM 1588 N N . GLY A 1 206 ? 56.858 8.148 -95.978 1.00 68.19 206 GLY A N 1
ATOM 1589 C CA . GLY A 1 206 ? 56.250 8.999 -97.014 1.00 68.19 206 GLY A CA 1
ATOM 1590 C C . GLY A 1 206 ? 55.680 10.325 -96.495 1.00 68.19 206 GLY A C 1
ATOM 1591 O O . GLY A 1 206 ? 54.706 10.832 -97.047 1.00 68.19 206 GLY A O 1
ATOM 1592 N N . LEU A 1 207 ? 56.258 10.856 -95.415 1.00 73.12 207 LEU A N 1
ATOM 1593 C CA . LEU A 1 207 ? 55.787 12.058 -94.728 1.00 73.12 207 LEU A CA 1
ATOM 1594 C C . LEU A 1 207 ? 56.190 13.330 -95.483 1.00 73.12 207 LEU A C 1
ATOM 1596 O O . LEU A 1 207 ? 57.255 13.384 -96.103 1.00 73.12 207 LEU A O 1
ATOM 1600 N N . ASP A 1 208 ? 55.371 14.378 -95.400 1.00 74.00 208 ASP A N 1
ATOM 1601 C CA . ASP A 1 208 ? 55.766 15.703 -95.871 1.00 74.00 208 ASP A CA 1
ATOM 1602 C C . ASP A 1 208 ? 56.907 16.270 -95.010 1.00 74.00 208 ASP A C 1
ATOM 1604 O O . ASP A 1 208 ? 57.082 15.918 -93.841 1.00 74.00 208 ASP A O 1
ATOM 1608 N N . GLN A 1 209 ? 57.713 17.149 -95.606 1.00 74.31 209 GLN A N 1
ATOM 1609 C CA . GLN A 1 209 ? 58.957 17.638 -95.008 1.00 74.31 209 GLN A CA 1
ATOM 1610 C C . GLN A 1 209 ? 58.742 18.328 -93.649 1.00 74.31 209 GLN A C 1
ATOM 1612 O O . GLN A 1 209 ? 59.573 18.174 -92.750 1.00 74.31 209 GLN A O 1
ATOM 1617 N N . ASP A 1 210 ? 57.635 19.056 -93.488 1.00 72.94 210 ASP A N 1
ATOM 1618 C CA . ASP A 1 210 ? 57.316 19.781 -92.256 1.00 72.94 210 ASP A CA 1
ATOM 1619 C C . ASP A 1 210 ? 56.894 18.815 -91.141 1.00 72.94 210 ASP A C 1
ATOM 1621 O O . ASP A 1 210 ? 57.376 18.918 -90.009 1.00 72.94 210 ASP A O 1
ATOM 1625 N N . THR A 1 211 ? 56.074 17.814 -91.468 1.00 72.19 211 THR A N 1
ATOM 1626 C CA . THR A 1 211 ? 55.697 16.740 -90.537 1.00 72.19 211 THR A CA 1
ATOM 1627 C C . THR A 1 211 ? 56.883 15.867 -90.138 1.00 72.19 211 THR A C 1
ATOM 1629 O O . THR A 1 211 ? 57.030 15.533 -88.961 1.00 72.19 211 THR A O 1
ATOM 1632 N N . PHE A 1 212 ? 57.762 15.532 -91.085 1.00 73.50 212 PHE A N 1
ATOM 1633 C CA . PHE A 1 212 ? 58.981 14.767 -90.820 1.00 73.50 212 PHE A CA 1
ATOM 1634 C C . PHE A 1 212 ? 59.894 15.496 -89.823 1.00 73.50 212 PHE A C 1
ATOM 1636 O O . PHE A 1 212 ? 60.322 14.910 -88.828 1.00 73.50 212 PHE A O 1
ATOM 1643 N N . LEU A 1 213 ? 60.139 16.795 -90.033 1.00 75.56 213 LEU A N 1
ATOM 1644 C CA . LEU A 1 213 ? 60.969 17.602 -89.132 1.00 75.56 213 LEU A CA 1
ATOM 1645 C C . LEU A 1 213 ? 60.330 17.779 -87.753 1.00 75.56 213 LEU A C 1
ATOM 1647 O O . LEU A 1 213 ? 61.035 17.794 -86.743 1.00 75.56 213 LEU A O 1
ATOM 1651 N N . ALA A 1 214 ? 59.006 17.908 -87.690 1.00 73.44 214 ALA A N 1
ATOM 1652 C CA . ALA A 1 214 ? 58.294 18.031 -86.428 1.00 73.44 214 ALA A CA 1
ATOM 1653 C C . ALA A 1 214 ? 58.368 16.734 -85.604 1.00 73.44 214 ALA A C 1
ATOM 1655 O O . ALA A 1 214 ? 58.667 16.790 -84.412 1.00 73.44 214 ALA A O 1
ATOM 1656 N N . LEU A 1 215 ? 58.181 15.569 -86.232 1.00 74.31 215 LEU A N 1
ATOM 1657 C CA . LEU A 1 215 ? 58.307 14.267 -85.565 1.00 74.31 215 LEU A CA 1
ATOM 1658 C C . LEU A 1 215 ? 59.756 13.944 -85.169 1.00 74.31 215 LEU A C 1
ATOM 1660 O O . LEU A 1 215 ? 59.986 13.384 -84.099 1.00 74.31 215 LEU A O 1
ATOM 1664 N N . GLN A 1 216 ? 60.741 14.362 -85.965 1.00 72.31 216 GLN A N 1
ATOM 1665 C CA . GLN A 1 216 ? 62.154 14.245 -85.596 1.00 72.31 216 GLN A CA 1
ATOM 1666 C C . GLN A 1 216 ? 62.508 15.126 -84.385 1.00 72.31 216 GLN A C 1
ATOM 1668 O O . GLN A 1 216 ? 63.257 14.706 -83.505 1.00 72.31 216 GLN A O 1
ATOM 1673 N N . ARG A 1 217 ? 61.952 16.341 -84.299 1.00 71.75 217 ARG A N 1
ATOM 1674 C CA . ARG A 1 217 ? 62.113 17.212 -83.121 1.00 71.75 217 ARG A CA 1
ATOM 1675 C C . ARG A 1 217 ? 61.420 16.644 -81.893 1.00 71.75 217 ARG A C 1
ATOM 1677 O O . ARG A 1 217 ? 62.003 16.657 -80.817 1.00 71.75 217 ARG A O 1
ATOM 1684 N N . PHE A 1 218 ? 60.227 16.082 -82.068 1.00 72.75 218 PHE A N 1
ATOM 1685 C CA . PHE A 1 218 ? 59.554 15.341 -81.010 1.00 72.75 218 PHE A CA 1
ATOM 1686 C C . PHE A 1 218 ? 60.432 14.209 -80.466 1.00 72.75 218 PHE A C 1
ATOM 1688 O O . PHE A 1 218 ? 60.540 14.073 -79.256 1.00 72.75 218 PHE A O 1
ATOM 1695 N N . GLN A 1 219 ? 61.115 13.447 -81.328 1.00 68.81 219 GLN A N 1
ATOM 1696 C CA . GLN A 1 219 ? 62.052 12.406 -80.890 1.00 68.81 219 GLN A CA 1
ATOM 1697 C C . GLN A 1 219 ? 63.147 12.949 -79.962 1.00 68.81 219 GLN A C 1
ATOM 1699 O O . GLN A 1 219 ? 63.506 12.307 -78.980 1.00 68.81 219 GLN A O 1
ATOM 1704 N N . GLN A 1 220 ? 63.681 14.130 -80.282 1.00 68.56 220 GLN A N 1
ATOM 1705 C CA . GLN A 1 220 ? 64.737 14.775 -79.500 1.00 68.56 220 GLN A CA 1
ATOM 1706 C C . GLN A 1 220 ? 64.213 15.359 -78.182 1.00 68.56 220 GLN A C 1
ATOM 1708 O O . GLN A 1 220 ? 64.949 15.403 -77.202 1.00 68.56 220 GLN A O 1
ATOM 1713 N N . GLU A 1 221 ? 62.957 15.808 -78.154 1.00 64.81 221 GLU A N 1
ATOM 1714 C CA . GLU A 1 221 ? 62.350 16.499 -77.010 1.00 64.81 221 GLU A CA 1
ATOM 1715 C C . GLU A 1 221 ? 61.604 15.557 -76.046 1.00 64.81 221 GLU A C 1
ATOM 1717 O O . GLU A 1 221 ? 61.522 15.837 -74.853 1.00 64.81 221 GLU A O 1
ATOM 1722 N N . ALA A 1 222 ? 61.093 14.426 -76.537 1.00 62.53 222 ALA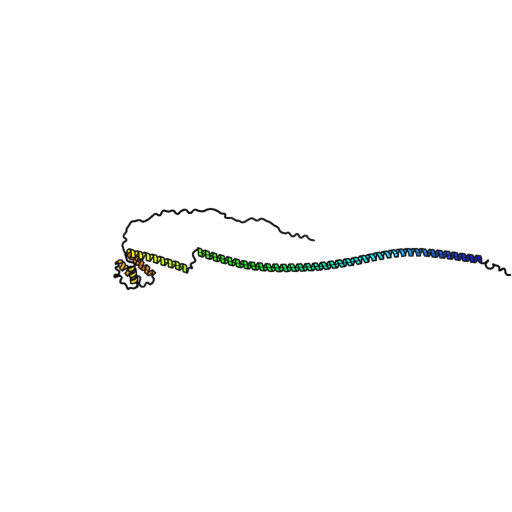 A 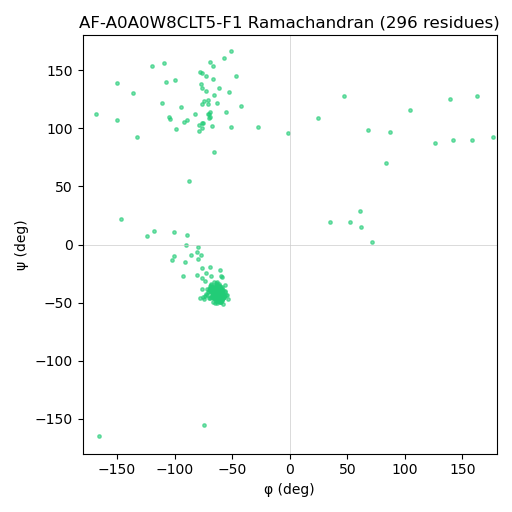N 1
ATOM 1723 C CA . ALA A 1 222 ? 60.338 13.437 -75.767 1.00 62.53 222 ALA A CA 1
ATOM 1724 C C . ALA A 1 222 ?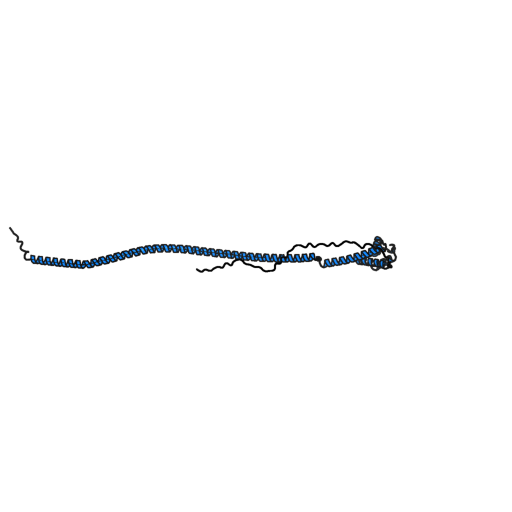 61.162 12.203 -75.343 1.00 62.53 222 ALA A C 1
ATOM 1726 O O . ALA A 1 222 ? 60.569 11.215 -74.909 1.00 62.53 222 ALA A O 1
ATOM 1727 N N . GLY A 1 223 ? 62.496 12.235 -75.498 1.00 64.69 223 GLY A N 1
ATOM 1728 C CA . GLY A 1 223 ? 63.402 11.112 -75.197 1.00 64.69 223 GLY A CA 1
ATOM 1729 C C . GLY A 1 223 ? 63.126 10.442 -73.845 1.00 64.69 223 GLY A C 1
ATOM 1730 O O . GLY A 1 223 ? 62.707 11.125 -72.920 1.00 64.69 223 GLY A O 1
ATOM 1731 N N . ASP A 1 224 ? 63.306 9.116 -73.764 1.00 63.12 224 ASP A N 1
ATOM 1732 C CA . ASP A 1 224 ? 63.038 8.199 -72.631 1.00 63.12 224 ASP A CA 1
ATOM 1733 C C . ASP A 1 224 ? 61.813 8.517 -71.738 1.00 63.12 224 ASP A C 1
ATOM 1735 O O . ASP A 1 224 ? 61.716 8.037 -70.610 1.00 63.12 224 ASP A O 1
ATOM 1739 N N . GLN A 1 225 ? 60.847 9.313 -72.212 1.00 62.53 225 GLN A N 1
ATOM 1740 C CA . GLN A 1 225 ? 59.765 9.814 -71.376 1.00 62.53 225 GLN A CA 1
ATOM 1741 C C . GLN A 1 225 ? 58.750 8.695 -71.125 1.00 62.53 225 GLN A C 1
ATOM 1743 O O . GLN A 1 225 ? 57.907 8.375 -71.971 1.00 62.53 225 GLN A O 1
ATOM 1748 N N . GLU A 1 226 ? 58.846 8.083 -69.945 1.00 61.28 226 GLU A N 1
ATOM 1749 C CA . GLU A 1 226 ? 58.022 6.934 -69.558 1.00 61.28 226 GLU A CA 1
ATOM 1750 C C . GLU A 1 226 ? 56.588 7.322 -69.172 1.00 61.28 226 GLU A C 1
ATOM 1752 O O . GLU A 1 226 ? 55.702 6.469 -69.236 1.00 61.28 226 GLU A O 1
ATOM 1757 N N . ASP A 1 227 ? 56.328 8.594 -68.829 1.00 69.06 227 ASP A N 1
ATOM 1758 C CA . ASP A 1 227 ? 54.978 9.080 -68.519 1.00 69.06 227 ASP A CA 1
ATOM 1759 C C . ASP A 1 227 ? 54.110 9.160 -69.795 1.00 69.06 227 ASP A C 1
ATOM 1761 O O . ASP A 1 227 ? 54.337 10.025 -70.655 1.00 69.06 227 ASP A O 1
ATOM 1765 N N . PRO A 1 228 ? 53.065 8.315 -69.922 1.00 63.91 228 PRO A N 1
ATOM 1766 C CA . PRO A 1 228 ? 52.189 8.308 -71.090 1.00 63.91 228 PRO A CA 1
ATOM 1767 C C . PRO A 1 228 ? 51.482 9.650 -71.331 1.00 63.91 228 PRO A C 1
ATOM 1769 O O . PRO A 1 228 ? 51.148 9.967 -72.476 1.00 63.91 228 PRO A O 1
ATOM 1772 N N . PHE A 1 229 ? 51.251 10.448 -70.281 1.00 66.44 229 PHE A N 1
ATOM 1773 C CA . PHE A 1 229 ? 50.564 11.737 -70.387 1.00 66.44 229 PHE A CA 1
ATOM 1774 C C . PHE A 1 229 ? 51.484 12.833 -70.922 1.00 66.44 229 PHE A C 1
ATOM 1776 O O . PHE A 1 229 ? 51.091 13.560 -71.840 1.00 66.44 229 PHE A O 1
ATOM 1783 N N . ALA A 1 230 ? 52.710 12.929 -70.402 1.00 70.81 230 ALA A N 1
ATOM 1784 C CA . ALA A 1 230 ? 53.729 13.832 -70.930 1.00 70.81 230 ALA A CA 1
ATOM 1785 C C . ALA A 1 230 ? 54.036 13.531 -72.406 1.00 70.81 230 ALA A C 1
ATOM 1787 O O . ALA A 1 230 ? 54.134 14.456 -73.216 1.00 70.81 230 ALA A O 1
ATOM 1788 N N . LEU A 1 231 ? 54.091 12.245 -72.770 1.00 70.75 231 LEU A N 1
ATOM 1789 C CA . LEU A 1 231 ? 54.286 11.800 -74.148 1.00 70.75 231 LEU A CA 1
ATOM 1790 C C . LEU A 1 231 ? 53.133 12.241 -75.064 1.00 70.75 231 LEU A C 1
ATOM 1792 O O . LEU A 1 231 ? 53.363 12.817 -76.127 1.00 70.75 231 LEU A O 1
ATOM 1796 N N . ALA A 1 232 ? 51.884 12.021 -74.641 1.00 70.25 232 ALA A N 1
ATOM 1797 C CA . ALA A 1 232 ? 50.705 12.434 -75.400 1.00 70.25 232 ALA A CA 1
ATOM 1798 C C . ALA A 1 232 ? 50.613 13.962 -75.563 1.00 70.25 232 ALA A C 1
ATOM 1800 O O . ALA A 1 232 ? 50.161 14.450 -76.601 1.00 70.25 232 ALA A O 1
ATOM 1801 N N . GLU A 1 233 ? 51.040 14.730 -74.558 1.00 72.69 233 GLU A N 1
ATOM 1802 C CA . GLU A 1 233 ? 51.075 16.190 -74.633 1.00 72.69 233 GLU A CA 1
ATOM 1803 C C . GLU A 1 233 ? 52.177 16.699 -75.564 1.00 72.69 233 GLU A C 1
ATOM 1805 O O . GLU A 1 233 ? 51.921 17.592 -76.372 1.00 72.69 233 GLU A O 1
ATOM 1810 N N . ALA A 1 234 ? 53.379 16.128 -75.493 1.00 73.19 234 ALA A N 1
ATOM 1811 C CA . ALA A 1 234 ? 54.468 16.471 -76.400 1.00 73.19 234 ALA A CA 1
ATOM 1812 C C . ALA A 1 234 ? 54.088 16.159 -77.860 1.00 73.19 234 ALA A C 1
ATOM 1814 O O . ALA A 1 234 ? 54.239 17.025 -78.719 1.00 73.19 234 ALA A O 1
ATOM 1815 N N . LEU A 1 235 ? 53.453 15.008 -78.127 1.00 71.25 235 LEU A N 1
ATOM 1816 C CA . LEU A 1 235 ? 52.921 14.678 -79.457 1.00 71.25 235 LEU A CA 1
ATOM 1817 C C . LEU A 1 235 ? 51.860 15.687 -79.911 1.00 71.25 235 LEU A C 1
ATOM 1819 O O . LEU A 1 235 ? 51.856 16.122 -81.062 1.00 71.25 235 LEU A O 1
ATOM 1823 N N . ALA A 1 236 ? 50.963 16.090 -79.008 1.00 71.62 236 ALA A N 1
ATOM 1824 C CA . ALA A 1 236 ? 49.955 17.102 -79.302 1.00 71.62 236 ALA A CA 1
ATOM 1825 C C . ALA A 1 236 ? 50.575 18.482 -79.603 1.00 71.62 236 ALA A C 1
ATOM 1827 O O . ALA A 1 236 ? 50.070 19.191 -80.475 1.00 71.62 236 ALA A O 1
ATOM 1828 N N . LYS A 1 237 ? 51.667 18.866 -78.931 1.00 76.12 237 LYS A N 1
ATOM 1829 C CA . LYS A 1 237 ? 52.412 20.108 -79.211 1.00 76.12 237 LYS A CA 1
ATOM 1830 C C . LYS A 1 237 ? 53.059 20.069 -80.589 1.00 76.12 237 LYS A C 1
ATOM 1832 O O . LYS A 1 237 ? 52.902 21.018 -81.351 1.00 76.12 237 LYS A O 1
ATOM 1837 N N . THR A 1 238 ? 53.699 18.958 -80.942 1.00 72.06 238 THR A N 1
ATOM 1838 C CA . THR A 1 238 ? 54.251 18.733 -82.283 1.00 72.06 238 THR A CA 1
ATOM 1839 C C . THR A 1 238 ? 53.164 18.837 -83.351 1.00 72.06 238 THR A C 1
ATOM 1841 O O . THR A 1 238 ? 53.318 19.567 -84.329 1.00 72.06 238 THR A O 1
ATOM 1844 N N . ALA A 1 239 ? 52.014 18.204 -83.115 1.00 68.12 239 ALA A N 1
ATOM 1845 C CA . ALA A 1 239 ? 50.834 18.312 -83.966 1.00 68.12 239 ALA A CA 1
ATOM 1846 C C . ALA A 1 239 ? 50.350 19.768 -84.145 1.00 68.12 239 ALA A C 1
ATOM 1848 O O . ALA A 1 239 ? 50.067 20.200 -85.263 1.00 68.12 239 ALA A O 1
ATOM 1849 N N . GLN A 1 240 ? 50.277 20.549 -83.063 1.00 70.88 240 GLN A N 1
ATOM 1850 C CA . GLN A 1 240 ? 49.892 21.966 -83.112 1.00 70.88 240 GLN A CA 1
ATOM 1851 C C . GLN A 1 240 ? 50.942 22.850 -83.798 1.00 70.88 240 GLN A C 1
ATOM 1853 O O . GLN A 1 240 ? 50.595 23.825 -84.468 1.00 70.88 240 GLN A O 1
ATOM 1858 N N . GLN A 1 241 ? 52.226 22.528 -83.659 1.00 71.19 241 GLN A N 1
ATOM 1859 C CA . GLN A 1 241 ? 53.310 23.242 -84.327 1.00 71.19 241 GLN A CA 1
ATOM 1860 C C . GLN A 1 241 ? 53.237 23.067 -85.847 1.00 71.19 241 GLN A C 1
ATOM 1862 O O . GLN A 1 241 ? 53.342 24.052 -86.576 1.00 71.19 241 GLN A O 1
ATOM 1867 N N . VAL A 1 242 ? 52.969 21.853 -86.334 1.00 67.75 242 VAL A N 1
ATOM 1868 C CA . VAL A 1 242 ? 52.760 21.605 -87.772 1.00 67.75 242 VAL A CA 1
ATOM 1869 C C . VAL A 1 242 ? 51.523 22.353 -88.281 1.00 67.75 242 VAL A C 1
ATOM 1871 O O . VAL A 1 242 ? 51.579 23.010 -89.318 1.00 67.75 242 VAL A O 1
ATOM 1874 N N . GLN A 1 243 ? 50.431 22.362 -87.507 1.00 65.31 243 GLN A N 1
ATOM 1875 C CA . GLN A 1 243 ? 49.230 23.139 -87.847 1.00 65.31 243 GLN A CA 1
ATOM 1876 C C . GLN A 1 243 ? 49.466 24.660 -87.873 1.00 65.31 243 GLN A C 1
ATOM 1878 O O . GLN A 1 243 ? 48.825 25.361 -88.650 1.00 65.31 243 GLN A O 1
ATOM 1883 N N . SER A 1 244 ? 50.352 25.195 -87.028 1.00 64.56 244 SER A N 1
ATOM 1884 C CA . SER A 1 244 ? 50.603 26.645 -86.921 1.00 64.56 244 SER A CA 1
ATOM 1885 C C . SER A 1 244 ? 51.711 27.169 -87.839 1.00 64.56 244 SER A C 1
ATOM 1887 O O . SER A 1 244 ? 51.773 28.375 -88.072 1.00 64.56 244 SER A O 1
ATOM 1889 N N . SER A 1 245 ? 52.545 26.289 -88.399 1.00 57.25 245 SER A N 1
ATOM 1890 C CA . SER A 1 245 ? 53.647 26.652 -89.307 1.00 57.25 245 SER A CA 1
ATOM 1891 C C . SER A 1 245 ? 53.193 26.924 -90.751 1.00 57.25 245 SER A C 1
ATOM 1893 O O . SER A 1 245 ? 54.002 27.324 -91.585 1.00 57.25 245 SER A O 1
ATOM 1895 N N . THR A 1 246 ? 51.897 26.777 -91.054 1.00 51.62 246 THR A N 1
ATOM 1896 C CA . THR A 1 246 ? 51.310 27.099 -92.365 1.00 51.62 246 THR A CA 1
ATOM 1897 C C . THR A 1 246 ? 50.448 28.374 -92.303 1.00 51.62 246 THR A C 1
ATOM 1899 O O . THR A 1 246 ? 49.730 28.597 -91.324 1.00 51.62 246 THR A O 1
ATOM 1902 N N . PRO A 1 247 ? 50.487 29.265 -93.319 1.00 38.12 247 PRO A N 1
ATOM 1903 C CA . PRO A 1 247 ? 49.735 30.518 -93.278 1.00 38.12 247 PRO A CA 1
ATOM 1904 C C . PRO A 1 247 ? 48.226 30.247 -93.284 1.00 38.12 247 PRO A C 1
ATOM 1906 O O . PRO A 1 247 ? 47.720 29.557 -94.170 1.00 38.12 247 PRO A O 1
ATOM 1909 N N . LYS A 1 248 ? 47.493 30.841 -92.330 1.00 45.91 248 LYS A N 1
ATOM 1910 C CA . LYS A 1 248 ? 46.023 30.812 -92.258 1.00 45.91 248 LYS A CA 1
ATOM 1911 C C . LYS A 1 248 ? 45.407 31.228 -93.598 1.00 45.91 248 LYS A C 1
ATOM 1913 O O . LYS A 1 248 ? 45.275 32.418 -93.888 1.00 45.91 248 LYS A O 1
ATOM 1918 N N . ARG A 1 249 ? 44.957 30.261 -94.400 1.00 37.16 249 ARG A N 1
ATOM 1919 C CA . ARG A 1 249 ? 44.091 30.547 -95.542 1.00 37.16 249 ARG A CA 1
ATOM 1920 C C . ARG A 1 249 ? 42.675 30.762 -95.026 1.00 37.16 249 ARG A C 1
ATOM 1922 O O . ARG A 1 249 ? 41.930 29.818 -94.793 1.00 37.16 249 ARG A O 1
ATOM 1929 N N . SER A 1 250 ? 42.335 32.037 -94.863 1.00 44.66 250 SER A N 1
ATOM 1930 C CA . SER A 1 250 ? 40.960 32.524 -94.810 1.00 44.66 250 SER A CA 1
ATOM 1931 C C . SER A 1 250 ? 40.115 31.831 -95.883 1.00 44.66 250 SER A C 1
ATOM 1933 O O . SER A 1 250 ? 40.405 31.952 -97.079 1.00 44.66 250 SER A O 1
ATOM 1935 N N . ARG A 1 251 ? 39.077 31.107 -95.456 1.00 46.34 251 ARG A N 1
ATOM 1936 C CA . ARG A 1 251 ? 37.890 30.853 -96.267 1.00 46.34 251 ARG A CA 1
ATOM 1937 C C . ARG A 1 251 ? 36.640 31.041 -95.420 1.00 46.34 251 ARG A C 1
ATOM 1939 O O . ARG A 1 251 ? 36.524 30.569 -94.297 1.00 46.34 251 ARG A O 1
ATOM 1946 N N . HIS A 1 252 ? 35.776 31.827 -96.030 1.00 34.28 252 HIS A N 1
ATOM 1947 C CA . HIS A 1 252 ? 34.521 32.400 -95.604 1.00 34.28 252 HIS A CA 1
ATOM 1948 C C . HIS A 1 252 ? 33.382 31.541 -96.171 1.00 34.28 252 HIS A C 1
ATOM 1950 O O . HIS A 1 252 ? 33.474 31.136 -97.329 1.00 34.28 252 HIS A O 1
ATOM 1956 N N . GLY A 1 253 ? 32.318 31.345 -95.387 1.00 30.33 253 GLY A N 1
ATOM 1957 C CA . GLY A 1 253 ? 30.956 31.162 -95.901 1.00 30.33 253 GLY A CA 1
ATOM 1958 C C . GLY A 1 253 ? 30.370 29.744 -95.904 1.00 30.33 253 GLY A C 1
ATOM 1959 O O . GLY A 1 253 ? 30.810 28.896 -96.674 1.00 30.33 253 GLY A O 1
ATOM 1960 N N . SER A 1 254 ? 29.307 29.599 -95.100 1.00 33.06 254 SER A N 1
ATOM 1961 C CA . SER A 1 254 ? 28.135 28.697 -95.169 1.00 33.06 254 SER A CA 1
ATOM 1962 C C . SER A 1 254 ? 27.999 27.925 -93.852 1.00 33.06 254 SER A C 1
ATOM 1964 O O . SER A 1 254 ? 28.755 26.994 -93.608 1.00 33.06 254 SER A O 1
ATOM 1966 N N . ASP A 1 255 ? 27.308 28.463 -92.849 1.00 35.06 255 ASP A N 1
ATOM 1967 C CA . ASP A 1 255 ? 25.840 28.526 -92.711 1.00 35.06 255 ASP A CA 1
ATOM 1968 C C . ASP A 1 255 ? 25.252 27.127 -92.498 1.00 35.06 255 ASP A C 1
ATOM 1970 O O . ASP A 1 255 ? 25.099 26.372 -93.450 1.00 35.06 255 ASP A O 1
ATOM 1974 N N . ASP A 1 256 ? 24.991 26.811 -91.226 1.00 36.38 256 ASP A N 1
ATOM 1975 C CA . ASP A 1 256 ? 24.094 25.749 -90.778 1.00 36.38 256 ASP A CA 1
ATOM 1976 C C . ASP A 1 256 ? 23.499 26.160 -89.420 1.00 36.38 256 ASP A C 1
ATOM 1978 O O . ASP A 1 256 ? 24.165 26.149 -88.383 1.00 36.38 256 ASP A O 1
ATOM 1982 N N . GLY A 1 257 ? 22.217 26.526 -89.455 1.00 34.34 257 GLY A N 1
ATOM 1983 C CA . GLY A 1 257 ? 21.265 26.139 -88.416 1.00 34.34 257 GLY A CA 1
ATOM 1984 C C . GLY A 1 257 ? 21.209 26.990 -87.152 1.00 34.34 257 GLY A C 1
ATOM 1985 O O . GLY A 1 257 ? 21.504 26.506 -86.064 1.00 34.34 257 GLY A O 1
ATOM 1986 N N . ASN A 1 258 ? 20.702 28.219 -87.265 1.00 35.84 258 ASN A N 1
ATOM 1987 C CA . ASN A 1 258 ? 20.001 28.869 -86.157 1.00 35.84 258 ASN A CA 1
ATOM 1988 C C . ASN A 1 258 ? 18.491 28.835 -86.428 1.00 35.84 258 ASN A C 1
ATOM 1990 O O . ASN A 1 258 ? 18.030 29.544 -87.319 1.00 35.84 258 ASN A O 1
ATOM 1994 N N . SER A 1 259 ? 17.748 28.009 -85.685 1.00 37.44 259 SER A N 1
ATOM 1995 C CA . SER A 1 259 ? 16.416 28.283 -85.103 1.00 37.44 259 SER A CA 1
ATOM 1996 C C . SER A 1 259 ? 15.669 26.978 -84.804 1.00 37.44 259 SER A C 1
ATOM 1998 O O . SER A 1 259 ? 14.909 26.473 -85.623 1.00 37.44 259 SER A O 1
ATOM 2000 N N . GLU A 1 260 ? 15.847 26.455 -83.591 1.00 30.59 260 GLU A N 1
ATOM 2001 C CA . GLU A 1 260 ? 14.757 25.736 -82.930 1.00 30.59 260 GLU A CA 1
ATOM 2002 C C . GLU A 1 260 ? 13.990 26.755 -82.084 1.00 30.59 260 GLU A C 1
ATOM 2004 O O . GLU A 1 260 ? 14.460 27.260 -81.065 1.00 30.59 260 GLU A O 1
ATOM 2009 N N . ASP A 1 261 ? 12.820 27.107 -82.604 1.00 31.34 261 ASP A N 1
ATOM 2010 C CA . ASP A 1 261 ? 11.675 27.602 -81.857 1.00 31.34 261 ASP A CA 1
ATOM 2011 C C . ASP A 1 261 ? 11.091 26.434 -81.051 1.00 31.34 261 ASP A C 1
ATOM 2013 O O . ASP A 1 261 ? 10.792 25.394 -81.633 1.00 31.34 261 ASP A O 1
ATOM 2017 N N . SER A 1 262 ? 10.960 26.588 -79.731 1.00 34.66 262 SER A N 1
ATOM 2018 C CA . SER A 1 262 ? 9.858 26.012 -78.944 1.00 34.66 262 SER A CA 1
ATOM 2019 C C . SER A 1 262 ? 10.059 26.301 -77.453 1.00 34.66 262 SER A C 1
ATOM 2021 O O . SER A 1 262 ? 10.705 25.550 -76.726 1.00 34.66 262 SER A O 1
ATOM 2023 N N . SER A 1 263 ? 9.459 27.409 -77.019 1.00 42.09 263 SER A N 1
ATOM 2024 C CA . SER A 1 263 ? 8.734 27.577 -75.749 1.00 42.09 263 SER A CA 1
ATOM 2025 C C . SER A 1 263 ? 9.085 26.651 -74.571 1.00 42.09 263 SER A C 1
ATOM 2027 O O . SER A 1 263 ? 8.618 25.514 -74.505 1.00 42.09 263 SER A O 1
ATOM 2029 N N . GLU A 1 264 ? 9.732 27.211 -73.541 1.00 33.78 264 GLU A N 1
ATOM 2030 C CA . GLU A 1 264 ? 9.515 26.733 -72.174 1.00 33.78 264 GLU A CA 1
ATOM 2031 C C . GLU A 1 264 ? 8.086 27.084 -71.749 1.00 33.78 264 GLU A C 1
ATOM 2033 O O . GLU A 1 264 ? 7.713 28.217 -71.430 1.00 33.78 264 GLU A O 1
ATOM 2038 N N . GLU A 1 265 ? 7.275 26.041 -71.815 1.00 34.03 265 GLU A N 1
ATOM 2039 C CA . GLU A 1 265 ? 5.958 25.912 -71.244 1.00 34.03 265 GLU A CA 1
ATOM 2040 C C . GLU A 1 265 ? 5.996 26.181 -69.732 1.00 34.03 265 GLU A C 1
ATOM 2042 O O . GLU A 1 265 ? 6.570 25.456 -68.923 1.00 34.03 265 GLU A O 1
ATOM 2047 N N . LYS A 1 266 ? 5.328 27.274 -69.376 1.00 38.09 266 LYS A N 1
ATOM 2048 C CA . LYS A 1 266 ? 4.672 27.562 -68.102 1.00 38.09 266 LYS A CA 1
ATOM 2049 C C . LYS A 1 266 ? 4.208 26.291 -67.369 1.00 38.09 266 LYS A C 1
ATOM 2051 O O . LYS A 1 266 ? 3.113 25.797 -67.625 1.00 38.09 266 LYS A O 1
ATOM 2056 N N . ALA A 1 267 ? 4.960 25.849 -66.363 1.00 36.88 267 ALA A N 1
ATOM 2057 C CA . ALA A 1 267 ? 4.420 24.941 -65.357 1.00 36.88 267 ALA A CA 1
ATOM 2058 C C . ALA A 1 267 ? 3.482 25.722 -64.410 1.00 36.88 267 ALA A C 1
ATOM 2060 O O . ALA A 1 267 ? 3.891 26.727 -63.815 1.00 36.88 267 ALA A O 1
ATOM 2061 N N . PRO A 1 268 ? 2.213 25.304 -64.267 1.00 40.88 268 PRO A N 1
ATOM 2062 C CA . PRO A 1 268 ? 1.266 25.942 -63.378 1.00 40.88 268 PRO A CA 1
ATOM 2063 C C . PRO A 1 268 ? 1.527 25.534 -61.929 1.00 40.88 268 PRO A C 1
ATOM 2065 O O . PRO A 1 268 ? 1.725 24.371 -61.591 1.00 40.88 268 PRO A O 1
ATOM 2068 N N . VAL A 1 269 ? 1.432 26.532 -61.060 1.00 45.50 269 VAL A N 1
ATOM 2069 C CA . VAL A 1 269 ? 1.107 26.383 -59.644 1.00 45.50 269 VAL A CA 1
ATOM 2070 C C . VAL A 1 269 ? -0.185 25.563 -59.494 1.00 45.50 269 VAL A C 1
ATOM 2072 O O . VAL A 1 269 ? -1.205 25.963 -60.059 1.00 45.50 269 VAL A O 1
ATOM 2075 N N . PRO A 1 270 ? -0.227 24.530 -58.635 1.00 40.09 270 PRO A N 1
ATOM 2076 C CA . PRO A 1 270 ? -1.421 24.208 -57.884 1.00 40.09 270 PRO A CA 1
ATOM 2077 C C . PRO A 1 270 ? -1.274 24.791 -56.479 1.00 40.09 270 PRO A C 1
ATOM 2079 O O . PRO A 1 270 ? -0.614 24.258 -55.588 1.00 40.09 270 PRO A O 1
ATOM 2082 N N . SER A 1 271 ? -1.912 25.942 -56.310 1.00 41.91 271 SER A N 1
ATOM 2083 C CA . SER A 1 271 ? -2.295 26.482 -55.019 1.00 41.91 271 SER A CA 1
ATOM 2084 C C . SER A 1 271 ? -3.506 25.695 -54.544 1.00 41.91 271 SER A C 1
ATOM 2086 O O . SER A 1 271 ? -4.460 25.521 -55.302 1.00 41.91 271 SER A O 1
ATOM 2088 N N . GLY A 1 272 ? -3.496 25.282 -53.278 1.00 32.41 272 GLY A N 1
ATOM 2089 C CA . GLY A 1 272 ? -4.743 25.065 -52.556 1.00 32.41 272 GLY A CA 1
ATOM 2090 C C . GLY A 1 272 ? -4.755 23.873 -51.612 1.00 32.41 272 GLY A C 1
ATOM 2091 O O . GLY A 1 272 ? -5.249 22.814 -51.973 1.00 32.41 272 GLY A O 1
ATOM 2092 N N . ARG A 1 273 ? -4.365 24.100 -50.353 1.00 34.22 273 ARG A N 1
ATOM 2093 C CA . ARG A 1 273 ? -5.282 24.209 -49.192 1.00 34.22 273 ARG A CA 1
ATOM 2094 C C . ARG A 1 273 ? -4.494 24.043 -47.885 1.00 34.22 273 ARG A C 1
ATOM 2096 O O . ARG A 1 273 ? -3.733 23.100 -47.728 1.00 34.22 273 ARG A O 1
ATOM 2103 N N . GLY A 1 274 ? -4.674 25.013 -46.981 1.00 33.16 274 GLY A N 1
ATOM 2104 C CA . GLY A 1 274 ? -4.078 25.075 -45.636 1.00 33.16 274 GLY A CA 1
ATOM 2105 C C . GLY A 1 274 ? -4.716 24.107 -44.620 1.00 33.16 274 GLY A C 1
ATOM 2106 O O . GLY A 1 274 ? -5.328 23.134 -45.052 1.00 33.16 274 GLY A O 1
ATOM 2107 N N . PRO A 1 275 ? -4.653 24.357 -43.291 1.00 43.31 275 PRO A N 1
ATOM 2108 C CA . PRO A 1 275 ? -4.197 25.561 -42.597 1.00 43.31 275 PRO A CA 1
ATOM 2109 C C . PRO A 1 275 ? -3.005 25.333 -41.650 1.00 43.31 275 PRO A C 1
ATOM 2111 O O . PRO A 1 275 ? -2.798 24.270 -41.070 1.00 43.31 275 PRO A O 1
ATOM 2114 N N . ARG A 1 276 ? -2.247 26.410 -41.451 1.00 36.72 276 ARG A N 1
ATOM 2115 C CA . ARG A 1 276 ? -1.277 26.564 -40.371 1.00 36.72 276 ARG A CA 1
ATOM 2116 C C . ARG A 1 276 ? -2.082 26.916 -39.113 1.00 36.72 276 ARG A C 1
ATOM 2118 O O . ARG A 1 276 ? -2.539 28.050 -38.993 1.00 36.72 276 ARG A O 1
ATOM 2125 N N . TYR A 1 277 ? -2.298 25.958 -38.215 1.00 34.94 277 TYR A N 1
ATOM 2126 C CA . TYR A 1 277 ? -2.736 26.285 -36.860 1.00 34.94 277 TYR A CA 1
ATOM 2127 C C . TYR A 1 277 ? -1.569 26.967 -36.146 1.00 34.94 277 TYR A C 1
ATOM 2129 O O . TYR A 1 277 ? -0.538 26.357 -35.873 1.00 34.94 277 TYR A O 1
ATOM 2137 N N . GLN A 1 278 ? -1.735 28.265 -35.906 1.00 37.66 278 GLN A N 1
ATOM 2138 C CA . GLN A 1 278 ? -1.110 28.935 -34.776 1.00 37.66 278 GLN A CA 1
ATOM 2139 C C . GLN A 1 278 ? -1.647 28.277 -33.503 1.00 37.66 278 GLN A C 1
ATOM 2141 O O . GLN A 1 278 ? -2.856 28.100 -33.375 1.00 37.66 278 GLN A O 1
ATOM 2146 N N . CYS A 1 279 ? -0.772 27.963 -32.557 1.00 27.12 279 CYS A N 1
ATOM 2147 C CA . CYS A 1 279 ? -1.171 27.928 -31.160 1.00 27.12 279 CYS A CA 1
ATOM 2148 C C . CYS A 1 279 ? -0.114 28.701 -30.381 1.00 27.12 279 CYS A C 1
ATOM 2150 O O . CYS A 1 279 ? 0.951 28.183 -30.056 1.00 27.12 279 CYS A O 1
ATOM 2152 N N . SER A 1 280 ? -0.402 29.987 -30.206 1.00 33.12 280 SER A N 1
ATOM 2153 C CA . SER A 1 280 ? 0.090 30.760 -29.077 1.00 33.12 280 SER A CA 1
ATOM 2154 C C . SER A 1 280 ? -0.589 30.265 -27.801 1.00 33.12 280 SER A C 1
ATOM 2156 O O . SER A 1 280 ? -1.666 29.664 -27.851 1.00 33.12 280 SER A O 1
ATOM 2158 N N . ASP A 1 281 ? 0.095 30.522 -26.696 1.00 38.22 281 ASP A N 1
ATOM 2159 C CA . ASP A 1 281 ? -0.316 30.293 -25.319 1.00 38.22 281 ASP A CA 1
ATOM 2160 C C . ASP A 1 281 ? -1.704 30.860 -24.959 1.00 38.22 281 ASP A C 1
ATOM 2162 O O . ASP A 1 281 ? -2.261 31.709 -25.654 1.00 38.22 281 ASP A O 1
ATOM 2166 N N . ASP A 1 282 ? -2.176 30.400 -23.795 1.00 36.41 282 ASP A N 1
ATOM 2167 C CA . ASP A 1 282 ? -3.307 30.871 -22.984 1.00 36.41 282 ASP A CA 1
ATOM 2168 C C . ASP A 1 282 ? -4.707 30.317 -23.291 1.00 36.41 282 ASP A C 1
ATOM 2170 O O . ASP A 1 282 ? -5.464 30.902 -24.059 1.00 36.41 282 ASP A O 1
ATOM 2174 N N . PHE A 1 283 ? -5.121 29.284 -22.532 1.00 27.97 283 PHE A N 1
ATOM 2175 C CA . PHE A 1 283 ? -6.394 29.315 -21.784 1.00 27.97 283 PHE A CA 1
ATOM 2176 C C . PHE A 1 283 ? -6.527 28.155 -20.764 1.00 27.97 283 PHE A C 1
ATOM 2178 O O . PHE A 1 283 ? -6.711 26.996 -21.128 1.00 27.97 283 PHE A O 1
ATOM 2185 N N . PHE A 1 284 ? -6.515 28.469 -19.463 1.00 38.56 284 PHE A N 1
ATOM 2186 C CA . PHE A 1 284 ? -7.181 27.661 -18.423 1.00 38.56 284 PHE A CA 1
ATOM 2187 C C . PHE A 1 284 ? -8.698 27.931 -18.484 1.00 38.56 284 PHE A C 1
ATOM 2189 O O . PHE A 1 284 ? -9.080 29.083 -18.694 1.00 38.56 284 PHE A O 1
ATOM 2196 N N . PRO A 1 285 ? -9.578 26.951 -18.177 1.00 46.34 285 PRO A N 1
ATOM 2197 C CA . PRO A 1 285 ? -10.171 26.965 -16.833 1.00 46.34 285 PRO A CA 1
ATOM 2198 C C . PRO A 1 285 ? -10.564 25.596 -16.228 1.00 46.34 285 PRO A C 1
ATOM 2200 O O . PRO A 1 285 ? -11.191 24.756 -16.855 1.00 46.34 285 PRO A O 1
ATOM 2203 N N . ARG A 1 286 ? -10.266 25.490 -14.923 1.00 37.62 286 ARG A N 1
ATOM 2204 C CA . ARG A 1 286 ? -11.109 25.041 -13.786 1.00 37.62 286 ARG A CA 1
ATOM 2205 C C . ARG A 1 286 ? -11.961 23.753 -13.863 1.00 37.62 286 ARG A C 1
ATOM 2207 O O . ARG A 1 286 ? -12.941 23.677 -14.589 1.00 37.62 286 ARG A O 1
ATOM 2214 N N . GLY A 1 287 ? -11.752 22.923 -12.831 1.00 31.41 287 GLY A N 1
ATOM 2215 C CA . GLY A 1 287 ? -12.750 22.063 -12.161 1.00 31.41 287 GLY A CA 1
ATOM 2216 C C . GLY A 1 287 ? -12.162 20.683 -11.842 1.00 31.41 287 GLY A C 1
ATOM 2217 O O . GLY A 1 287 ? -11.645 20.050 -12.745 1.00 31.41 287 GLY A O 1
ATOM 2218 N N . SER A 1 288 ? -12.133 20.112 -10.633 1.00 39.41 288 SER A N 1
ATOM 2219 C CA . SER A 1 288 ? -12.740 20.369 -9.312 1.00 39.41 288 SER A CA 1
ATOM 2220 C C . SER A 1 288 ? -11.966 19.501 -8.269 1.00 39.41 288 SER A C 1
ATOM 2222 O O . SER A 1 288 ? -10.902 18.986 -8.594 1.00 39.41 288 SER A O 1
ATOM 2224 N N . PRO A 1 289 ? -12.449 19.278 -7.033 1.00 48.25 289 PRO A N 1
ATOM 2225 C CA . PRO A 1 289 ? -12.268 20.117 -5.855 1.00 48.25 289 PRO A CA 1
ATOM 2226 C C . PRO A 1 289 ? -11.331 19.514 -4.784 1.00 48.25 289 PRO A C 1
ATOM 2228 O O . PRO A 1 289 ? -11.199 18.304 -4.622 1.00 48.25 289 PRO A O 1
ATOM 2231 N N . ARG A 1 290 ? -10.749 20.403 -3.967 1.00 39.47 290 ARG A N 1
ATOM 2232 C CA . ARG A 1 290 ? -10.079 20.083 -2.697 1.00 39.47 290 ARG A CA 1
ATOM 2233 C C . ARG A 1 290 ? -11.078 19.491 -1.694 1.00 39.47 290 ARG A C 1
ATOM 2235 O O . ARG A 1 290 ? -12.019 20.178 -1.299 1.00 39.47 290 ARG A O 1
ATOM 2242 N N . LEU A 1 291 ? -10.811 18.280 -1.208 1.00 39.09 291 LEU A N 1
ATOM 2243 C CA . LEU A 1 291 ? -11.419 17.757 0.016 1.00 39.09 291 LEU A CA 1
ATOM 2244 C C . LEU A 1 291 ? -10.849 18.519 1.218 1.00 39.09 291 LEU A C 1
ATOM 2246 O O . LEU A 1 291 ? -9.663 18.439 1.533 1.00 39.09 291 LEU A O 1
ATOM 2250 N N . ARG A 1 292 ? -11.711 19.308 1.860 1.00 37.41 292 ARG A N 1
ATOM 2251 C CA . ARG A 1 292 ? -11.451 19.981 3.131 1.00 37.41 292 ARG A CA 1
ATOM 2252 C C . ARG A 1 292 ? -11.884 19.014 4.236 1.00 37.41 292 ARG A C 1
ATOM 2254 O O . ARG A 1 292 ? -13.078 18.797 4.414 1.00 37.41 292 ARG A O 1
ATOM 2261 N N . ILE A 1 293 ? -10.926 18.420 4.944 1.00 44.16 293 ILE A N 1
ATOM 2262 C CA . ILE A 1 293 ? -11.206 17.652 6.162 1.00 44.16 293 ILE A CA 1
ATOM 2263 C C . ILE A 1 293 ? -11.645 18.655 7.230 1.00 44.16 293 ILE A C 1
ATOM 2265 O O . ILE A 1 293 ? -10.885 19.541 7.622 1.00 44.16 293 ILE A O 1
ATOM 2269 N N . VAL A 1 294 ? -12.904 18.547 7.646 1.00 44.03 294 VAL A N 1
ATOM 2270 C CA . VAL A 1 294 ? -13.449 19.247 8.807 1.00 44.03 294 VAL A CA 1
ATOM 2271 C C . VAL A 1 294 ? -13.067 18.423 10.030 1.00 44.03 294 VAL A C 1
ATOM 2273 O O . VAL A 1 294 ? -13.532 17.300 10.192 1.00 44.03 294 VAL A O 1
ATOM 2276 N N . SER A 1 295 ? -12.194 18.979 10.867 1.00 41.47 295 SER A N 1
ATOM 2277 C CA . SER A 1 295 ? -12.006 18.511 12.236 1.00 41.47 295 SER A CA 1
ATOM 2278 C C . SER A 1 295 ? -13.190 19.012 13.057 1.00 41.47 295 SER A C 1
ATOM 2280 O O . SER A 1 295 ? -13.303 20.205 13.336 1.00 41.47 295 SER A O 1
ATOM 2282 N N . SER A 1 296 ? -14.114 18.114 13.374 1.00 48.50 296 SER A N 1
ATOM 2283 C CA . SER A 1 296 ? -15.126 18.315 14.406 1.00 48.50 296 SER A CA 1
ATOM 2284 C C . SER A 1 296 ? -14.713 17.477 15.604 1.00 48.50 296 SER A C 1
ATOM 2286 O O . SER A 1 296 ? -14.732 16.249 15.533 1.00 48.50 296 SER A O 1
ATOM 2288 N N . GLY A 1 297 ? -14.292 18.160 16.666 1.00 44.19 297 GLY A N 1
ATOM 2289 C CA . GLY A 1 297 ? -13.981 17.538 17.941 1.00 44.19 297 GLY A CA 1
ATOM 2290 C C . GLY A 1 297 ? -15.224 16.967 18.606 1.00 44.19 297 GLY A C 1
ATOM 2291 O O . GLY A 1 297 ? -16.285 17.582 18.526 1.00 44.19 297 GLY A O 1
ATOM 2292 N N . TRP A 1 298 ? -15.022 15.821 19.247 1.00 42.06 298 TRP A N 1
ATOM 2293 C CA . TRP A 1 298 ? -15.624 15.339 20.488 1.00 42.06 298 TRP A CA 1
ATOM 2294 C C . TRP A 1 298 ? -14.590 14.423 21.141 1.00 42.06 298 TRP A C 1
ATOM 2296 O O . TRP A 1 298 ? -13.952 13.652 20.387 1.00 42.06 298 TRP A O 1
#

pLDDT: mean 75.68, std 22.2, range [27.12, 98.75]

Radius of gyration: 81.34 Å; Cα contacts (8 Å, |Δi|>4): 62; chains: 1; bounding box: 141×71×226 Å